Protein AF-A0A7S1FZN5-F1 (afdb_monomer_lite)

Radius of gyration: 20.86 Å; chains: 1; bounding box: 56×46×60 Å

Secondary structure (DSSP, 8-state):
-EEEEES-TTSSEEEEEEEETTTTEEEEEEEE-SSS-EEEEEEEEESSS-SEEEEEEE--SPP-TT--S--TT--EEEE-BSS-SSS-TT-B-SEEEEEE-----SS---PPP-TTSPPSSSS----SEEEEEEEPPSSTTPPPPEEEEEEEEE--S---SS------EEEEE-SBTTGGGS-PPPEEEEE-TT-SEEEEEEE-S-GGGGT-TT-EEEEEEEE-SS-B---EEE-S-SS--SSS-S-B-EEEEEEGGGTEEEEEEEEE--GGGHHHHHHHTTTGGG---SS---EEEEEESSS-PPP------

pLDDT: mean 74.11, std 20.67, range [30.05, 97.88]

Sequence (313 aa):
MFAVADLDPTDDTIDIIAAQFFGKKVTCHSLRRGPRPEVISRHVIDDDCGASYGILLVNLSEKDDKDKTHVPSAPLVVAPGTGGDILRPGDTFTHVLVTSHERTQVDAAVGPADSDTPRLGDHQPLLGGSLFAYAPPRAPGEAAWTRKTVATGFQVRSQLLINPGAPGFCYAFYPTVEGRKRWGRPHLAISGDCAERAYVLRPDDAPERRGMPHAYDLLCEIDCEATVGSLAIGYDDFCQTDVKPHRWAKIYVPAYERDKIFVFAMSGVDEDLEDEAKEQEVEREKDGAHGSYSVGKLWVNSGFHAENKDDGW

Organism: NCBI:txid216773

Foldseek 3Di:
DWFKKQQFPPAQWIKIWDQAQVQQFIKIWIWGDDPDIDTPDIDTLDNQQARWAAKFFAALDQDPPVCPPPLVRFMFGCGGTDAEPLHDGGDGGFKMKIKHWDDPPPPDDDDPDPPQADAPDPDDDQHAIFIKIWGCDSDPPDDGIDIDTAYTNQAQPDPPPDDRDILHYKHWAAQWPVSSVHSHGTWIWGHAFRHQKIWIWDFDPCCVVRVHSRYIDTLAIGGNVAHKHDKDKDQADPPPDPPDHRIGIWIWTDGPVVRATEIETEDEPPVVCVVVVVVVVVVVVPDDDDDDYQYFYRYPDDDDYTDDPPPDD

Structure (mmCIF, N/CA/C/O backbone):
data_AF-A0A7S1FZN5-F1
#
_entry.id   AF-A0A7S1FZN5-F1
#
loop_
_atom_site.group_PDB
_atom_site.id
_atom_site.type_symbol
_atom_site.label_atom_id
_atom_site.label_alt_id
_atom_site.label_comp_id
_atom_site.label_asym_id
_atom_site.label_entity_id
_atom_site.label_seq_id
_atom_site.pdbx_PDB_ins_code
_atom_site.Cartn_x
_atom_site.Cartn_y
_atom_site.Cartn_z
_atom_site.occupancy
_atom_site.B_iso_or_equiv
_atom_site.auth_seq_id
_atom_site.auth_comp_id
_atom_site.auth_asym_id
_atom_site.auth_atom_id
_atom_site.pdbx_PDB_model_num
ATOM 1 N N . MET A 1 1 ? -4.504 4.302 -9.623 1.00 89.62 1 MET A N 1
ATOM 2 C CA . MET A 1 1 ? -3.560 4.947 -8.675 1.00 89.62 1 MET A CA 1
ATOM 3 C C . MET A 1 1 ? -2.133 4.619 -9.083 1.00 89.62 1 MET A C 1
ATOM 5 O O . MET A 1 1 ? -1.962 3.682 -9.855 1.00 89.62 1 MET A O 1
ATOM 9 N N . PHE A 1 2 ? -1.122 5.353 -8.611 1.00 95.00 2 PHE A N 1
ATOM 10 C CA . PHE A 1 2 ? 0.277 5.022 -8.907 1.00 95.00 2 PHE A CA 1
ATOM 11 C C . PHE A 1 2 ? 1.219 5.307 -7.733 1.00 95.00 2 PHE A C 1
ATOM 13 O O . PHE A 1 2 ? 0.915 6.130 -6.871 1.00 95.00 2 PHE A O 1
ATOM 20 N N . ALA A 1 3 ? 2.358 4.624 -7.738 1.00 96.25 3 ALA A N 1
ATOM 21 C CA . ALA A 1 3 ? 3.535 4.918 -6.932 1.00 96.25 3 ALA A CA 1
ATOM 22 C C . ALA A 1 3 ? 4.723 5.181 -7.867 1.00 96.25 3 ALA A C 1
ATOM 24 O O . ALA A 1 3 ? 4.709 4.760 -9.028 1.00 96.25 3 ALA A O 1
ATOM 25 N N . VAL A 1 4 ? 5.737 5.888 -7.374 1.00 96.75 4 VAL A N 1
ATOM 26 C CA . VAL A 1 4 ? 6.957 6.178 -8.134 1.00 96.75 4 VAL A CA 1
ATOM 27 C C . VAL A 1 4 ? 8.150 5.615 -7.378 1.00 96.75 4 VAL A C 1
ATOM 29 O O . VAL A 1 4 ? 8.344 5.901 -6.194 1.00 96.75 4 VAL A O 1
ATOM 32 N N . ALA A 1 5 ? 8.951 4.826 -8.070 1.00 96.06 5 ALA A N 1
ATOM 33 C CA . ALA A 1 5 ? 10.161 4.212 -7.558 1.00 96.06 5 ALA A CA 1
ATOM 34 C C . ALA A 1 5 ? 11.336 4.524 -8.487 1.00 96.06 5 ALA A C 1
ATOM 36 O O . ALA A 1 5 ? 11.144 4.904 -9.635 1.00 96.06 5 ALA A O 1
ATOM 37 N N . ASP A 1 6 ? 12.548 4.367 -7.985 1.00 95.19 6 ASP A N 1
ATOM 38 C CA . ASP A 1 6 ? 13.760 4.241 -8.786 1.00 95.19 6 ASP A CA 1
ATOM 39 C C . ASP A 1 6 ? 14.185 2.771 -8.641 1.00 95.19 6 ASP A C 1
ATOM 41 O O . ASP A 1 6 ? 14.692 2.382 -7.585 1.00 95.19 6 ASP A O 1
ATOM 45 N N . LEU A 1 7 ? 13.807 1.915 -9.605 1.00 93.62 7 LEU A N 1
ATOM 46 C CA . LEU A 1 7 ? 14.074 0.470 -9.514 1.00 93.62 7 LEU A CA 1
ATOM 47 C C . LEU A 1 7 ? 15.543 0.137 -9.789 1.00 93.62 7 LEU A C 1
ATOM 49 O O . LEU A 1 7 ? 16.011 -0.901 -9.325 1.00 93.62 7 LEU A O 1
ATOM 53 N N . ASP A 1 8 ? 16.256 1.011 -10.502 1.00 92.62 8 ASP A N 1
ATOM 54 C CA . ASP A 1 8 ? 17.691 0.916 -10.750 1.00 92.62 8 ASP A CA 1
ATOM 55 C C . ASP A 1 8 ? 18.364 2.284 -10.534 1.00 92.62 8 ASP A C 1
ATOM 57 O O . ASP A 1 8 ? 18.568 3.045 -11.484 1.00 92.62 8 ASP A O 1
ATOM 61 N N . PRO A 1 9 ? 18.808 2.579 -9.295 1.00 91.62 9 PRO A N 1
ATOM 62 C CA . PRO A 1 9 ? 19.455 3.851 -8.970 1.00 91.62 9 PRO A CA 1
ATOM 63 C C . PRO A 1 9 ? 20.757 4.125 -9.736 1.00 91.62 9 PRO A C 1
ATOM 65 O O . PRO A 1 9 ? 21.356 5.191 -9.564 1.00 91.62 9 PRO A O 1
ATOM 68 N N . THR A 1 10 ? 21.248 3.158 -10.519 1.00 91.75 10 THR A N 1
ATOM 69 C CA . THR A 1 10 ? 22.463 3.287 -11.326 1.00 91.75 10 THR A CA 1
ATOM 70 C C . THR A 1 10 ? 22.208 3.861 -12.720 1.00 91.75 10 THR A C 1
ATOM 72 O O . THR A 1 10 ? 23.171 4.263 -13.382 1.00 91.75 10 THR A O 1
ATOM 75 N N . ASP A 1 11 ? 20.948 3.952 -13.156 1.00 92.69 11 ASP A N 1
ATOM 76 C CA . ASP A 1 11 ? 20.569 4.502 -14.456 1.00 92.69 11 ASP A CA 1
ATOM 77 C C . ASP A 1 11 ? 19.914 5.897 -14.361 1.00 92.69 11 ASP A C 1
ATOM 79 O O . ASP A 1 11 ? 19.901 6.554 -13.318 1.00 92.69 11 ASP A O 1
ATOM 83 N N . ASP A 1 12 ? 19.448 6.437 -15.489 1.00 95.44 12 ASP A N 1
ATOM 84 C CA . ASP A 1 12 ? 18.838 7.765 -15.562 1.00 95.44 12 ASP A CA 1
ATOM 85 C C . ASP A 1 12 ? 17.303 7.742 -15.522 1.00 95.44 12 ASP A C 1
ATOM 87 O O . ASP A 1 12 ? 16.669 8.744 -15.859 1.00 95.44 12 ASP A O 1
ATOM 91 N N . THR A 1 13 ? 16.684 6.657 -15.065 1.00 96.12 13 THR A N 1
ATOM 92 C CA . THR A 1 13 ? 15.235 6.450 -15.125 1.00 96.12 13 THR A CA 1
ATOM 93 C C . THR A 1 13 ? 14.559 6.523 -13.757 1.00 96.12 13 THR A C 1
ATOM 95 O O . THR A 1 13 ? 15.196 6.598 -12.711 1.00 96.12 13 THR A O 1
ATOM 98 N N . ILE A 1 14 ? 13.233 6.641 -13.785 1.00 96.94 14 ILE A N 1
ATOM 99 C CA . ILE A 1 14 ? 12.337 6.375 -12.659 1.00 96.94 14 ILE A CA 1
ATOM 100 C C . ILE A 1 14 ? 11.163 5.550 -13.170 1.00 96.94 14 ILE A C 1
ATOM 102 O O . ILE A 1 14 ? 10.741 5.690 -14.319 1.00 96.94 14 ILE A O 1
ATOM 106 N N . ASP A 1 15 ? 10.577 4.748 -12.301 1.00 96.69 15 ASP A N 1
ATOM 107 C CA . ASP A 1 15 ? 9.515 3.815 -12.625 1.00 96.69 15 ASP A CA 1
ATOM 108 C C . ASP A 1 15 ? 8.199 4.237 -11.989 1.00 96.69 15 ASP A C 1
ATOM 110 O O . ASP A 1 15 ? 8.085 4.447 -10.780 1.00 96.69 15 ASP A O 1
ATOM 114 N N . ILE A 1 16 ? 7.170 4.338 -12.823 1.00 97.56 16 ILE A N 1
ATOM 115 C CA . ILE A 1 16 ? 5.804 4.622 -12.400 1.00 97.56 16 ILE A CA 1
ATOM 116 C C . ILE A 1 16 ? 5.044 3.303 -12.391 1.00 97.56 16 ILE A C 1
ATOM 118 O O . ILE A 1 16 ? 4.740 2.746 -13.449 1.00 97.56 16 ILE A O 1
ATOM 122 N N . ILE A 1 17 ? 4.712 2.823 -11.199 1.00 97.44 17 ILE A N 1
ATOM 123 C CA . ILE A 1 17 ? 3.954 1.590 -11.000 1.00 97.44 17 ILE A CA 1
ATOM 124 C C . ILE A 1 17 ? 2.493 1.985 -10.818 1.00 97.44 17 ILE A C 1
ATOM 126 O O . ILE A 1 17 ? 2.175 2.780 -9.938 1.00 97.44 17 ILE A O 1
ATOM 130 N N . ALA A 1 18 ? 1.600 1.473 -11.658 1.00 96.38 18 ALA A N 1
ATOM 131 C CA . ALA A 1 18 ? 0.216 1.917 -11.734 1.00 96.38 18 ALA A CA 1
ATOM 132 C C . ALA A 1 18 ? -0.771 0.761 -11.552 1.00 96.38 18 ALA A C 1
ATOM 134 O O . ALA A 1 18 ? -0.754 -0.212 -12.305 1.00 96.38 18 ALA A O 1
ATOM 135 N N . ALA A 1 19 ? -1.683 0.924 -10.595 1.00 94.12 19 ALA A N 1
ATOM 136 C CA . ALA A 1 19 ? -2.891 0.121 -10.455 1.00 94.12 19 ALA A CA 1
ATOM 137 C C . ALA A 1 19 ? -3.984 0.690 -11.378 1.00 94.12 19 ALA A C 1
ATOM 139 O O . ALA A 1 19 ? -4.381 1.858 -11.243 1.00 94.12 19 ALA A O 1
ATOM 140 N N . GLN A 1 20 ? -4.433 -0.120 -12.338 1.00 92.81 20 GLN A N 1
ATOM 141 C CA . GLN A 1 20 ? -5.436 0.227 -13.336 1.00 92.81 20 GLN A CA 1
ATOM 142 C C . GLN A 1 20 ? -6.763 -0.480 -13.057 1.00 92.81 20 GLN A C 1
ATOM 144 O O . GLN A 1 20 ? -6.946 -1.646 -13.407 1.00 92.81 20 GLN A O 1
ATOM 149 N N . PHE A 1 21 ? -7.728 0.278 -12.543 1.00 88.69 21 PHE A N 1
ATOM 150 C CA . PHE A 1 21 ? -9.069 -0.219 -12.248 1.00 88.69 21 PHE A CA 1
ATOM 151 C C . PHE A 1 21 ? -9.774 -0.776 -13.492 1.00 88.69 21 PHE A C 1
ATOM 153 O O . PHE A 1 21 ? -10.046 -1.969 -13.584 1.00 88.69 21 PHE A O 1
ATOM 160 N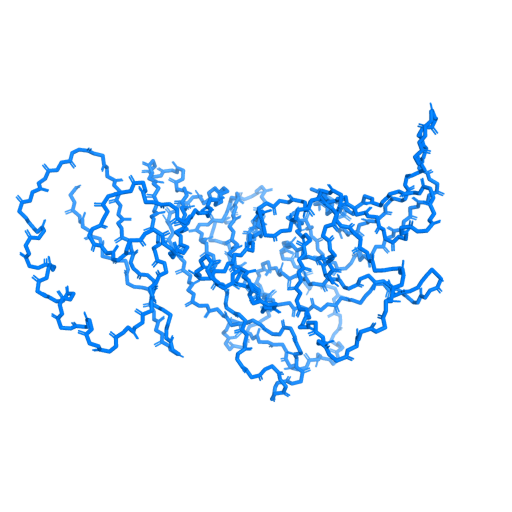 N . PHE A 1 22 ? -10.005 0.071 -14.502 1.00 87.44 22 PHE A N 1
ATOM 161 C CA . PHE A 1 22 ? -10.709 -0.334 -15.726 1.00 87.44 22 PHE A CA 1
ATOM 162 C C . PHE A 1 22 ? -9.881 -1.282 -16.595 1.00 87.44 22 PHE A C 1
ATOM 164 O O . PHE A 1 22 ? -10.431 -2.148 -17.267 1.00 87.44 22 PHE A O 1
ATOM 171 N N . GLY A 1 23 ? -8.555 -1.121 -16.566 1.00 90.50 23 GLY A N 1
ATOM 172 C CA . GLY A 1 23 ? -7.624 -1.994 -17.276 1.00 90.50 23 GLY A CA 1
ATOM 173 C C . GLY A 1 23 ? -7.433 -3.359 -16.614 1.00 90.50 23 GLY A C 1
ATOM 174 O O . GLY A 1 23 ? -6.819 -4.218 -17.236 1.00 90.50 23 GLY A O 1
ATOM 175 N N . LYS A 1 24 ? -7.932 -3.535 -15.380 1.00 92.19 24 LYS A N 1
ATOM 176 C CA . LYS A 1 24 ? -7.808 -4.740 -14.550 1.00 92.19 24 LYS A CA 1
ATOM 177 C C . LYS A 1 24 ? -6.386 -5.295 -14.474 1.00 92.19 24 LYS A C 1
ATOM 179 O O . LYS A 1 24 ? -6.167 -6.494 -14.604 1.00 92.19 24 LYS A O 1
ATOM 184 N N . LYS A 1 25 ? -5.413 -4.397 -14.323 1.00 94.38 25 LYS A N 1
ATOM 185 C CA . LYS A 1 25 ? -3.994 -4.751 -14.370 1.00 94.38 25 LYS A CA 1
ATOM 186 C C . LYS A 1 25 ? -3.131 -3.850 -13.508 1.00 94.38 25 LYS A C 1
ATOM 188 O O . LYS A 1 25 ? -3.521 -2.734 -13.165 1.00 94.38 25 LYS A O 1
ATOM 193 N N . VAL A 1 26 ? -1.931 -4.317 -13.219 1.00 96.44 26 VAL A N 1
ATOM 194 C CA . VAL A 1 26 ? -0.827 -3.541 -12.666 1.00 96.44 26 VAL A CA 1
ATOM 195 C C . VAL A 1 26 ? 0.215 -3.372 -13.764 1.00 96.44 26 VAL A C 1
ATOM 197 O O . VAL A 1 26 ? 0.593 -4.336 -14.430 1.00 96.44 26 VAL A O 1
ATOM 200 N N . THR A 1 27 ? 0.675 -2.147 -13.991 1.00 97.12 27 THR A N 1
ATOM 201 C CA . THR A 1 27 ? 1.695 -1.844 -15.005 1.00 97.12 27 THR A CA 1
ATOM 202 C C . THR A 1 27 ? 2.852 -1.070 -14.413 1.00 97.12 27 THR A C 1
ATOM 204 O O . THR A 1 27 ? 2.709 -0.413 -13.389 1.00 97.12 27 THR A O 1
ATOM 207 N N . CYS A 1 28 ? 3.988 -1.113 -15.093 1.00 97.00 28 CYS A N 1
ATOM 208 C CA . CYS A 1 28 ? 5.147 -0.291 -14.794 1.00 97.00 28 CYS A CA 1
ATOM 209 C C . CYS A 1 28 ? 5.564 0.468 -16.053 1.00 97.00 28 CYS A C 1
ATOM 211 O O . CYS A 1 28 ? 5.511 -0.067 -17.166 1.00 97.00 28 CYS A O 1
ATOM 213 N N . HIS A 1 29 ? 5.945 1.726 -15.876 1.00 96.94 29 HIS A N 1
ATOM 214 C CA . HIS A 1 29 ? 6.388 2.609 -16.944 1.00 96.94 29 HIS A CA 1
ATOM 215 C C . HIS A 1 29 ? 7.714 3.240 -16.537 1.00 96.94 29 HIS A C 1
ATOM 217 O O . HIS A 1 29 ? 7.720 4.063 -15.622 1.00 96.94 29 HIS A O 1
ATOM 223 N N . SER A 1 30 ? 8.806 2.901 -17.221 1.00 96.69 30 SER A N 1
ATOM 224 C CA . SER A 1 30 ? 10.095 3.548 -16.971 1.00 96.69 30 SER A CA 1
ATOM 225 C C . SER A 1 30 ? 10.172 4.846 -17.772 1.00 96.69 30 SER A C 1
ATOM 227 O O . SER A 1 30 ? 9.986 4.874 -18.997 1.00 96.69 30 SER A O 1
ATOM 229 N N . LEU A 1 31 ? 10.408 5.943 -17.065 1.00 97.50 31 LEU A N 1
ATOM 230 C CA . LEU A 1 31 ? 10.522 7.296 -17.582 1.00 97.50 31 LEU A CA 1
ATOM 231 C C . LEU A 1 31 ? 11.980 7.739 -17.469 1.00 97.50 31 LEU A C 1
ATOM 233 O O . LEU A 1 31 ? 12.525 7.796 -16.369 1.00 97.50 31 LEU A O 1
ATOM 237 N N . ARG A 1 32 ? 12.598 8.116 -18.589 1.00 97.88 32 ARG A N 1
ATOM 238 C CA . ARG A 1 32 ? 13.929 8.728 -18.567 1.00 97.88 32 ARG A CA 1
ATOM 239 C C . ARG A 1 32 ? 13.849 10.131 -17.963 1.00 97.88 32 ARG A C 1
ATOM 241 O O . ARG A 1 32 ? 13.019 10.943 -18.381 1.00 97.88 32 ARG A O 1
ATOM 248 N N . ARG A 1 33 ? 14.728 10.428 -17.005 1.00 95.44 33 ARG A N 1
ATOM 249 C CA . ARG A 1 33 ? 14.879 11.749 -16.382 1.00 95.44 33 ARG A CA 1
ATOM 250 C C . ARG A 1 33 ? 15.667 12.697 -17.291 1.00 95.44 33 ARG A C 1
ATOM 252 O O . ARG A 1 33 ? 16.428 12.283 -18.157 1.00 95.44 33 ARG A O 1
ATOM 259 N N . GLY A 1 34 ? 15.524 14.000 -17.060 1.00 94.62 34 GLY A N 1
ATOM 260 C CA . GLY A 1 34 ? 16.326 15.029 -17.728 1.00 94.62 34 GLY A CA 1
ATOM 261 C C . GLY A 1 34 ? 15.489 16.064 -18.485 1.00 94.62 34 GLY A C 1
ATOM 262 O O . GLY A 1 34 ? 14.281 16.162 -18.274 1.00 94.62 34 GLY A O 1
ATOM 263 N N . PRO A 1 35 ? 16.112 16.872 -19.364 1.00 96.19 35 PRO A N 1
ATOM 264 C CA . PRO A 1 35 ? 15.455 18.013 -20.009 1.00 96.19 35 PRO A CA 1
ATOM 265 C C . PRO A 1 35 ? 14.376 17.616 -21.028 1.00 96.19 35 PRO A C 1
ATOM 267 O O . PRO A 1 35 ? 13.616 18.469 -21.482 1.00 96.19 35 PRO A O 1
ATOM 270 N N . ARG A 1 36 ? 14.326 16.339 -21.423 1.00 96.31 36 ARG A N 1
ATOM 271 C CA . ARG A 1 36 ? 13.333 15.774 -22.342 1.00 96.31 36 ARG A CA 1
ATOM 272 C C . ARG A 1 36 ? 12.795 14.469 -21.751 1.00 96.31 36 ARG A C 1
ATOM 274 O O . ARG A 1 36 ? 13.258 13.406 -22.156 1.00 96.31 36 ARG A O 1
ATOM 281 N N . PRO A 1 37 ? 11.890 14.544 -20.762 1.00 95.81 37 PRO A N 1
ATOM 282 C CA . PRO A 1 37 ? 11.346 13.348 -20.141 1.00 95.81 37 PRO A CA 1
ATOM 283 C C . PRO A 1 37 ? 10.550 12.540 -21.169 1.00 95.81 37 PRO A C 1
ATOM 285 O O . PRO A 1 37 ? 9.697 13.085 -21.872 1.00 95.81 37 PRO A O 1
ATOM 288 N N . GLU A 1 38 ? 10.824 11.241 -21.253 1.00 97.38 38 GLU A N 1
ATOM 289 C CA . GLU A 1 38 ? 10.140 10.332 -22.173 1.00 97.38 38 GLU A CA 1
ATOM 290 C C . GLU A 1 38 ? 9.948 8.951 -21.552 1.00 97.38 38 GLU A C 1
ATOM 292 O O . GLU A 1 38 ? 10.770 8.481 -20.766 1.00 97.38 38 GLU A O 1
ATOM 297 N N . VAL A 1 39 ? 8.843 8.292 -21.904 1.00 97.62 39 VAL A N 1
ATOM 298 C CA . VAL A 1 39 ? 8.585 6.914 -21.474 1.00 97.62 39 VAL A CA 1
ATOM 299 C C . VAL A 1 39 ? 9.354 5.979 -22.396 1.00 97.62 39 VAL A C 1
ATOM 301 O O . VAL A 1 39 ? 8.998 5.855 -23.569 1.00 97.62 39 VAL A O 1
ATOM 304 N N . ILE A 1 40 ? 10.380 5.322 -21.861 1.00 97.12 40 ILE A N 1
ATOM 305 C CA . ILE A 1 40 ? 11.282 4.458 -22.633 1.00 97.12 40 ILE A CA 1
ATOM 306 C C . ILE A 1 40 ? 10.817 3.002 -22.667 1.00 97.12 40 ILE A C 1
ATOM 308 O O . ILE A 1 40 ? 11.120 2.280 -23.614 1.00 97.12 40 ILE A O 1
ATOM 312 N N . SER A 1 41 ? 10.050 2.571 -21.665 1.00 95.44 41 SER A N 1
ATOM 313 C CA . SER A 1 41 ? 9.530 1.210 -21.570 1.00 95.44 41 SER A CA 1
ATOM 314 C C . SER A 1 41 ? 8.147 1.201 -20.914 1.00 95.44 41 SER A C 1
ATOM 316 O O . SER A 1 41 ? 7.751 2.123 -20.193 1.00 95.44 41 SER A O 1
ATOM 318 N N . ARG A 1 42 ? 7.372 0.156 -21.209 1.00 95.94 42 ARG A N 1
ATOM 319 C CA . ARG A 1 42 ? 6.102 -0.145 -20.546 1.00 95.94 42 ARG A CA 1
ATOM 320 C C . ARG A 1 42 ? 5.968 -1.655 -20.450 1.00 95.94 42 ARG A C 1
ATOM 322 O O . ARG A 1 42 ? 6.083 -2.324 -21.475 1.00 95.94 42 ARG A O 1
ATOM 329 N N . HIS A 1 43 ? 5.646 -2.176 -19.276 1.00 94.00 43 HIS A N 1
ATOM 330 C CA . HIS A 1 43 ? 5.328 -3.593 -19.114 1.00 94.00 43 HIS A CA 1
ATOM 331 C C . HIS A 1 43 ? 4.157 -3.808 -18.165 1.00 94.00 43 HIS A C 1
ATOM 333 O O . HIS A 1 43 ? 3.832 -2.974 -17.317 1.00 94.00 43 HIS A O 1
ATOM 339 N N . VAL A 1 44 ? 3.491 -4.940 -18.356 1.00 95.94 44 VAL A N 1
ATOM 340 C CA . VAL A 1 44 ? 2.435 -5.422 -17.470 1.00 95.94 44 VAL A CA 1
ATOM 341 C C . VAL A 1 44 ? 3.105 -6.232 -16.365 1.00 95.94 44 VAL A C 1
ATOM 343 O O . VAL A 1 44 ? 3.870 -7.146 -16.655 1.00 95.94 44 VAL A O 1
ATOM 346 N N . ILE A 1 45 ? 2.861 -5.849 -15.113 1.00 95.88 45 ILE A N 1
ATOM 347 C CA . ILE A 1 45 ? 3.289 -6.600 -13.926 1.00 95.88 45 ILE A CA 1
ATOM 348 C C . ILE A 1 45 ? 2.333 -7.772 -13.704 1.00 95.88 45 ILE A C 1
ATOM 350 O O . ILE A 1 45 ? 2.776 -8.883 -13.436 1.00 95.88 45 ILE A O 1
ATOM 354 N N . ASP A 1 46 ? 1.031 -7.509 -13.816 1.00 94.81 46 ASP A N 1
ATOM 355 C CA . ASP A 1 46 ? -0.029 -8.490 -13.600 1.00 94.81 46 ASP A CA 1
ATOM 356 C C . ASP A 1 46 ? -1.301 -8.040 -14.326 1.00 94.81 46 ASP A C 1
ATOM 358 O O . ASP A 1 46 ? -1.754 -6.919 -14.113 1.00 94.81 46 ASP A O 1
ATOM 362 N N . ASP A 1 47 ? -1.867 -8.873 -15.192 1.00 94.25 47 ASP A N 1
ATOM 363 C CA . ASP A 1 47 ? -3.170 -8.683 -15.851 1.00 94.25 47 ASP A CA 1
ATOM 364 C C . ASP A 1 47 ? -4.247 -9.652 -15.341 1.00 94.25 47 ASP A C 1
ATOM 366 O O . ASP A 1 47 ? -5.361 -9.692 -15.862 1.00 94.25 47 ASP A O 1
ATOM 370 N N . ASP A 1 48 ? -3.934 -10.386 -14.275 1.00 90.94 48 ASP A N 1
ATOM 371 C CA . ASP A 1 48 ? -4.798 -11.354 -13.613 1.00 90.94 48 ASP A CA 1
ATOM 372 C C . ASP A 1 48 ? -5.063 -10.970 -12.142 1.00 90.94 48 ASP A C 1
ATOM 374 O O . ASP A 1 48 ? -5.344 -11.818 -11.291 1.00 90.94 48 ASP A O 1
ATOM 378 N N . CYS A 1 49 ? -4.963 -9.675 -11.822 1.00 88.94 49 CYS A N 1
ATOM 379 C CA . CYS A 1 49 ? -5.215 -9.129 -10.485 1.00 88.94 49 CYS A CA 1
ATOM 380 C C . CYS A 1 49 ? -6.652 -8.633 -10.277 1.00 88.94 49 CYS A C 1
ATOM 382 O O . CYS A 1 49 ? -6.965 -8.137 -9.202 1.00 88.94 49 CYS A O 1
ATOM 384 N N . GLY A 1 50 ? -7.518 -8.683 -11.294 1.00 88.31 50 GLY A N 1
ATOM 385 C CA . GLY A 1 50 ? -8.826 -8.020 -11.244 1.00 88.31 50 GLY A CA 1
ATOM 386 C C . GLY A 1 50 ? -8.714 -6.491 -11.312 1.00 88.31 50 GLY A C 1
ATOM 387 O O . GLY A 1 50 ? -7.669 -5.945 -11.668 1.00 88.31 50 GLY A O 1
ATOM 388 N N . ALA A 1 51 ? -9.803 -5.772 -11.012 1.00 88.75 51 ALA A N 1
ATOM 389 C CA . ALA A 1 51 ? -9.780 -4.306 -11.030 1.00 88.75 51 ALA A CA 1
ATOM 390 C C . ALA A 1 51 ? -8.934 -3.791 -9.860 1.00 88.75 51 ALA A C 1
ATOM 392 O O . ALA A 1 51 ? -9.357 -3.868 -8.711 1.00 88.75 51 ALA A O 1
ATOM 393 N N . SER A 1 52 ? -7.727 -3.304 -10.140 1.00 90.38 52 SER A N 1
ATOM 394 C CA . SER A 1 52 ? -6.797 -2.827 -9.116 1.00 90.38 52 SER A CA 1
ATOM 395 C C . SER A 1 52 ? -7.058 -1.360 -8.768 1.00 90.38 52 SER A C 1
ATOM 397 O O . SER A 1 52 ? -7.345 -0.540 -9.643 1.00 90.38 52 SER A O 1
ATOM 399 N N . TYR A 1 53 ? -6.975 -1.020 -7.482 1.00 88.06 53 TYR A N 1
ATOM 400 C CA . TYR A 1 53 ? -7.371 0.292 -6.972 1.00 88.06 53 TYR A CA 1
ATOM 401 C C . TYR A 1 53 ? -6.224 1.003 -6.252 1.00 88.06 53 TYR A C 1
ATOM 403 O O . TYR A 1 53 ? -5.602 1.893 -6.834 1.00 88.06 53 TYR A O 1
ATOM 411 N N . GLY A 1 54 ? -5.925 0.617 -5.012 1.00 90.19 54 GLY A N 1
ATOM 412 C CA . GLY A 1 54 ? -4.884 1.209 -4.176 1.00 90.19 54 GLY A CA 1
ATOM 413 C C . GLY A 1 54 ? -3.496 0.661 -4.495 1.00 90.19 54 GLY A C 1
ATOM 414 O O . GLY A 1 54 ? -3.360 -0.468 -4.964 1.00 90.19 54 GLY A O 1
ATOM 415 N N . ILE A 1 55 ? -2.465 1.467 -4.233 1.00 93.81 55 ILE A N 1
ATOM 416 C CA . ILE A 1 55 ? -1.066 1.063 -4.399 1.00 93.81 55 ILE A CA 1
ATOM 417 C C . ILE A 1 55 ? -0.178 1.701 -3.331 1.00 93.81 55 ILE A C 1
ATOM 419 O O . ILE A 1 55 ? -0.284 2.901 -3.081 1.00 93.81 55 ILE A O 1
ATOM 423 N N . LEU A 1 56 ? 0.701 0.910 -2.720 1.00 95.31 56 LEU A N 1
ATOM 424 C CA . LEU A 1 56 ? 1.592 1.360 -1.651 1.00 95.31 56 LEU A CA 1
ATOM 425 C C . LEU A 1 56 ? 2.945 0.642 -1.724 1.00 95.31 56 LEU A C 1
ATOM 427 O O . LEU A 1 56 ? 2.997 -0.584 -1.785 1.00 95.31 56 LEU A O 1
ATOM 431 N N . LEU A 1 57 ? 4.045 1.393 -1.689 1.00 95.06 57 LEU A N 1
ATOM 432 C CA . LEU A 1 57 ? 5.391 0.845 -1.508 1.00 95.06 57 LEU A CA 1
ATOM 433 C C . LEU A 1 57 ? 5.628 0.539 -0.028 1.00 95.06 57 LEU A C 1
ATOM 435 O O . LEU A 1 57 ? 5.315 1.355 0.840 1.00 95.06 57 LEU A O 1
ATOM 439 N N . VAL A 1 58 ? 6.194 -0.629 0.271 1.00 93.25 58 VAL A N 1
ATOM 440 C CA . VAL A 1 58 ? 6.363 -1.094 1.652 1.00 93.25 58 VAL A CA 1
ATOM 441 C C . VAL A 1 58 ? 7.564 -2.033 1.807 1.00 93.25 58 VAL A C 1
ATOM 443 O O . VAL A 1 58 ? 8.053 -2.639 0.847 1.00 93.25 58 VAL A O 1
ATOM 446 N N . ASN A 1 59 ? 8.026 -2.184 3.049 1.00 90.88 59 ASN A N 1
ATOM 447 C CA . ASN A 1 59 ? 8.948 -3.241 3.441 1.00 90.88 59 ASN A CA 1
ATOM 448 C C . ASN A 1 59 ? 8.202 -4.407 4.101 1.00 90.88 59 ASN A C 1
ATOM 450 O O . ASN A 1 59 ? 7.689 -4.258 5.205 1.00 90.88 59 ASN A O 1
ATOM 454 N N . LEU A 1 60 ? 8.142 -5.559 3.419 1.00 88.81 60 LEU A N 1
ATOM 455 C CA . LEU A 1 60 ? 7.569 -6.807 3.957 1.00 88.81 60 LEU A CA 1
ATOM 456 C C . LEU A 1 60 ? 8.614 -7.893 4.224 1.00 88.81 60 LEU A C 1
ATOM 458 O O . LEU A 1 60 ? 8.257 -8.962 4.715 1.00 88.81 60 LEU A O 1
ATOM 462 N N . SER A 1 61 ? 9.873 -7.657 3.867 1.00 83.31 61 SER A N 1
ATOM 463 C CA . SER A 1 61 ? 10.982 -8.537 4.228 1.00 83.31 61 SER A CA 1
ATOM 464 C C . SER A 1 61 ? 11.766 -7.900 5.361 1.00 83.31 61 SER A C 1
ATOM 466 O O . SER A 1 61 ? 12.080 -6.709 5.296 1.00 83.31 61 SER A O 1
ATOM 468 N N . GLU A 1 62 ? 12.103 -8.693 6.371 1.00 70.69 62 GLU A N 1
ATOM 469 C CA . GLU A 1 62 ? 13.081 -8.276 7.368 1.00 70.69 62 GLU A CA 1
ATOM 470 C C . GLU A 1 62 ? 14.428 -8.085 6.672 1.00 70.69 62 GLU A C 1
ATOM 472 O O . GLU A 1 62 ? 14.831 -8.881 5.816 1.00 70.69 62 GLU A O 1
ATOM 477 N N . LYS A 1 63 ? 15.107 -6.984 6.990 1.00 62.16 63 LYS A N 1
ATOM 478 C CA . LYS A 1 63 ? 16.462 -6.767 6.503 1.00 62.16 63 LYS A CA 1
ATOM 479 C C . LYS A 1 63 ? 17.356 -7.708 7.294 1.00 62.16 63 LYS A C 1
ATOM 481 O O . LYS A 1 63 ? 17.431 -7.594 8.516 1.00 62.16 63 LYS A O 1
ATOM 486 N N . ASP A 1 64 ? 18.010 -8.638 6.612 1.00 53.69 64 ASP A N 1
ATOM 487 C CA . ASP A 1 64 ? 19.023 -9.464 7.251 1.00 53.69 64 ASP A CA 1
ATOM 488 C C . ASP A 1 64 ? 20.185 -8.524 7.617 1.00 53.69 64 ASP A C 1
ATOM 490 O O . ASP A 1 64 ? 21.013 -8.182 6.776 1.00 53.69 64 ASP A O 1
ATOM 494 N N . ASP A 1 65 ? 20.234 -8.035 8.862 1.00 50.53 65 ASP A N 1
ATOM 495 C CA . ASP A 1 65 ? 21.272 -7.105 9.359 1.00 50.53 65 ASP A CA 1
ATOM 496 C C . ASP A 1 65 ? 22.702 -7.669 9.191 1.00 50.53 65 ASP A C 1
ATOM 498 O O . ASP A 1 65 ? 23.709 -6.965 9.339 1.00 50.53 65 ASP A O 1
ATOM 502 N N . LYS A 1 66 ? 22.801 -8.968 8.886 1.00 47.59 66 LYS A N 1
ATOM 503 C CA . LYS A 1 66 ? 24.040 -9.683 8.586 1.00 47.59 66 LYS A CA 1
ATOM 504 C C . LYS A 1 66 ? 24.535 -9.464 7.162 1.00 47.59 66 LYS A C 1
ATOM 506 O O . LYS A 1 66 ? 25.741 -9.578 6.946 1.00 47.59 66 LYS A O 1
ATOM 511 N N . ASP A 1 67 ? 23.666 -9.101 6.222 1.00 49.28 67 ASP A N 1
ATOM 512 C CA . ASP A 1 67 ? 24.061 -8.817 4.849 1.00 49.28 67 ASP A CA 1
ATOM 513 C C . ASP A 1 67 ? 24.443 -7.337 4.708 1.00 49.28 67 ASP A C 1
ATOM 515 O O . ASP A 1 67 ? 23.752 -6.503 4.130 1.00 49.28 67 ASP A O 1
ATOM 519 N N . LYS A 1 68 ? 25.588 -6.990 5.309 1.00 46.91 68 LYS A N 1
ATOM 520 C CA . LYS A 1 68 ? 26.234 -5.674 5.153 1.00 46.91 68 LYS A CA 1
ATOM 521 C C . LYS A 1 68 ? 26.859 -5.490 3.771 1.00 46.91 68 LYS A C 1
ATOM 523 O O . LYS A 1 68 ? 27.576 -4.509 3.556 1.00 46.91 68 LYS A O 1
ATOM 528 N N . THR A 1 69 ? 26.651 -6.428 2.848 1.00 49.22 69 THR A N 1
ATOM 529 C CA . THR A 1 69 ? 27.023 -6.188 1.466 1.00 49.22 69 THR A CA 1
ATOM 530 C C . THR A 1 69 ? 26.078 -5.113 0.944 1.00 49.22 69 THR A C 1
ATOM 532 O O . THR A 1 69 ? 24.861 -5.267 0.901 1.00 49.22 69 THR A O 1
ATOM 535 N N . HIS A 1 70 ? 26.638 -3.938 0.662 1.00 49.78 70 HIS A N 1
ATOM 536 C CA . HIS A 1 70 ? 25.937 -2.886 -0.054 1.00 49.78 70 HIS A CA 1
ATOM 537 C C . HIS A 1 70 ? 25.438 -3.515 -1.355 1.00 49.78 70 HIS A C 1
ATOM 539 O O . HIS A 1 70 ? 26.241 -3.705 -2.262 1.00 49.78 70 HIS A O 1
ATOM 545 N N . VAL A 1 71 ? 24.156 -3.879 -1.437 1.00 55.94 71 VAL A N 1
ATOM 546 C CA . VAL A 1 71 ? 23.512 -4.169 -2.718 1.00 55.94 71 VAL A CA 1
ATOM 547 C C . VAL A 1 71 ? 23.359 -2.800 -3.378 1.00 55.94 71 VAL A C 1
ATOM 549 O O . VAL A 1 71 ? 22.521 -2.015 -2.928 1.00 55.94 71 VAL A O 1
ATOM 552 N N . PRO A 1 72 ? 24.197 -2.432 -4.364 1.00 58.34 72 PRO A N 1
ATOM 553 C CA . PRO A 1 72 ? 24.240 -1.065 -4.883 1.00 58.34 72 PRO A CA 1
ATOM 554 C C . PRO A 1 72 ? 22.991 -0.698 -5.701 1.00 58.34 72 PRO A C 1
ATOM 556 O O . PRO A 1 72 ? 22.881 0.433 -6.154 1.00 58.34 72 PRO A O 1
ATOM 559 N N . SER A 1 73 ? 22.063 -1.644 -5.882 1.00 74.50 73 SER A N 1
ATOM 560 C CA . SER A 1 73 ? 20.906 -1.572 -6.775 1.00 74.50 73 SER A CA 1
ATOM 561 C C . SER A 1 73 ? 19.565 -1.803 -6.063 1.00 74.50 73 SER A C 1
ATOM 563 O O . SER A 1 73 ? 18.613 -2.271 -6.679 1.00 74.50 73 SER A O 1
ATOM 565 N N . ALA A 1 74 ? 19.473 -1.558 -4.751 1.00 87.06 74 ALA A N 1
ATOM 566 C CA . ALA A 1 74 ? 18.192 -1.700 -4.057 1.00 87.06 74 ALA A CA 1
ATOM 567 C C . ALA A 1 74 ? 17.186 -0.640 -4.557 1.00 87.06 74 ALA A C 1
ATOM 569 O O . ALA A 1 74 ? 17.547 0.540 -4.584 1.00 87.06 74 ALA A O 1
ATOM 570 N N . PRO A 1 75 ? 15.934 -1.020 -4.883 1.00 91.94 75 PRO A N 1
ATOM 571 C CA . PRO A 1 75 ? 14.916 -0.073 -5.316 1.00 91.94 75 PRO A CA 1
ATOM 572 C C . PRO A 1 75 ? 14.663 1.020 -4.279 1.00 91.94 75 PRO A C 1
ATOM 574 O O . PRO A 1 75 ? 14.497 0.729 -3.089 1.00 91.94 75 PRO A O 1
ATOM 577 N N . LEU A 1 76 ? 14.588 2.268 -4.736 1.00 93.88 76 LEU A N 1
ATOM 578 C CA . LEU A 1 76 ? 14.364 3.435 -3.890 1.00 93.88 76 LEU A CA 1
ATOM 579 C C . LEU A 1 76 ? 12.964 4.001 -4.092 1.00 93.88 76 LEU A C 1
ATOM 581 O O . LEU A 1 76 ? 12.409 4.020 -5.189 1.00 93.88 76 LEU A O 1
ATOM 585 N N . VAL A 1 77 ? 12.388 4.507 -3.013 1.00 94.25 77 VAL A N 1
ATOM 586 C CA . VAL A 1 77 ? 11.130 5.239 -3.038 1.00 94.25 77 VAL A CA 1
ATOM 587 C C . VAL A 1 77 ? 11.383 6.631 -3.604 1.00 94.25 77 VAL A C 1
ATOM 589 O O . VAL A 1 77 ? 12.226 7.371 -3.102 1.00 94.25 77 VAL A O 1
ATOM 592 N N . VAL A 1 78 ? 10.604 7.020 -4.612 1.00 94.31 78 VAL A N 1
ATOM 593 C CA . VAL A 1 78 ? 10.506 8.416 -5.070 1.00 94.31 78 VAL A CA 1
ATOM 594 C C . VAL A 1 78 ? 9.203 9.025 -4.551 1.00 94.31 78 VAL A C 1
ATOM 596 O O . VAL A 1 78 ? 9.208 10.116 -3.988 1.00 94.31 78 VAL A O 1
ATOM 599 N N . ALA A 1 79 ? 8.096 8.288 -4.677 1.00 92.44 79 ALA A N 1
ATOM 600 C CA . ALA A 1 79 ? 6.803 8.595 -4.080 1.00 92.44 79 ALA A CA 1
ATOM 601 C C . ALA A 1 79 ? 6.091 7.285 -3.676 1.00 92.44 79 ALA A C 1
ATOM 603 O O . ALA A 1 79 ? 5.814 6.457 -4.548 1.00 92.44 79 ALA A O 1
ATOM 604 N N . PRO A 1 80 ? 5.758 7.081 -2.387 1.00 82.12 80 PRO A N 1
ATOM 605 C CA . PRO A 1 80 ? 5.334 5.779 -1.858 1.00 82.12 80 PRO A CA 1
ATOM 606 C C . PRO A 1 80 ? 3.945 5.309 -2.324 1.00 82.12 80 PRO A C 1
ATOM 608 O O . PRO A 1 80 ? 3.587 4.160 -2.085 1.00 82.12 80 PRO A O 1
ATOM 611 N N . GLY A 1 81 ? 3.166 6.156 -3.002 1.00 82.88 81 GLY A N 1
ATOM 612 C CA . GLY A 1 81 ? 1.778 5.867 -3.368 1.00 82.88 81 GLY A CA 1
ATOM 613 C C . GLY A 1 81 ? 0.796 6.338 -2.295 1.00 82.88 81 GLY A C 1
ATOM 614 O O . GLY A 1 81 ? 1.028 7.351 -1.635 1.00 82.88 81 GLY A O 1
ATOM 615 N N . THR A 1 82 ? -0.330 5.642 -2.145 1.00 71.12 82 THR A N 1
ATOM 616 C CA . THR A 1 82 ? -1.369 6.012 -1.175 1.00 71.12 82 THR A CA 1
ATOM 617 C C . THR A 1 82 ? -1.048 5.569 0.238 1.00 71.12 82 THR A C 1
ATOM 619 O O . THR A 1 82 ? -0.679 4.422 0.440 1.00 71.12 82 THR A O 1
ATOM 622 N N . GLY A 1 83 ? -1.335 6.432 1.216 1.00 62.75 83 GLY A N 1
ATOM 623 C CA . GLY A 1 83 ? -1.671 5.970 2.562 1.00 62.75 83 GLY A CA 1
ATOM 624 C C . GLY A 1 83 ? -0.515 5.637 3.508 1.00 62.75 83 GLY A C 1
ATOM 625 O O . GLY A 1 83 ? -0.713 4.834 4.417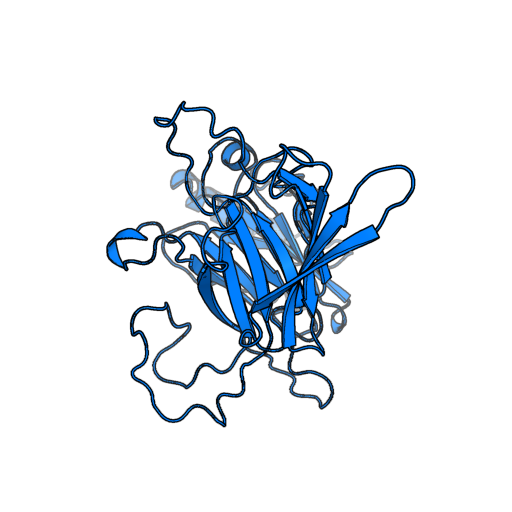 1.00 62.75 83 GLY A O 1
ATOM 626 N N . GLY A 1 84 ? 0.671 6.241 3.384 1.00 60.78 84 GLY A N 1
ATOM 627 C CA . GLY A 1 84 ? 1.687 6.031 4.421 1.00 60.78 84 GLY A CA 1
ATOM 628 C C . GLY A 1 84 ? 2.866 6.997 4.435 1.00 60.78 84 GLY A C 1
ATOM 629 O O . GLY A 1 84 ? 3.541 7.176 3.430 1.00 60.78 84 GLY A O 1
ATOM 630 N N . ASP A 1 85 ? 3.169 7.501 5.635 1.00 69.50 85 ASP A N 1
ATOM 631 C CA . ASP A 1 85 ? 4.425 8.179 6.004 1.00 69.50 85 ASP A CA 1
ATOM 632 C C . ASP A 1 85 ? 5.530 7.187 6.428 1.00 69.50 85 ASP A C 1
ATOM 634 O O . ASP A 1 85 ? 6.544 7.581 7.014 1.00 69.50 85 ASP A O 1
ATOM 638 N N . ILE A 1 86 ? 5.319 5.878 6.221 1.00 84.81 86 ILE A N 1
ATOM 639 C CA . ILE A 1 86 ? 6.259 4.851 6.693 1.00 84.81 86 ILE A CA 1
ATOM 640 C C . ILE A 1 86 ? 7.544 4.796 5.869 1.00 84.81 86 ILE A C 1
ATOM 642 O O . ILE A 1 86 ? 8.586 4.483 6.435 1.00 84.81 86 ILE A O 1
ATOM 646 N N . LEU A 1 87 ? 7.469 5.103 4.570 1.00 88.19 87 LEU A N 1
ATOM 647 C CA . LEU A 1 87 ? 8.618 5.213 3.679 1.00 88.19 87 LEU A CA 1
ATOM 648 C C . LEU A 1 87 ? 8.669 6.624 3.103 1.00 88.19 87 LEU A C 1
ATOM 650 O O . LEU A 1 87 ? 7.661 7.170 2.653 1.00 88.19 87 LEU A O 1
ATOM 654 N N . ARG A 1 88 ? 9.861 7.204 3.110 1.00 90.69 88 ARG A N 1
ATOM 655 C CA . ARG A 1 88 ? 10.162 8.540 2.605 1.00 90.69 88 ARG A CA 1
ATOM 656 C C . ARG A 1 88 ? 10.909 8.448 1.278 1.00 90.69 88 ARG A C 1
ATOM 658 O O . ARG A 1 88 ? 11.523 7.421 0.993 1.00 90.69 88 ARG A O 1
ATOM 665 N N . PRO A 1 89 ? 10.914 9.522 0.470 1.00 93.12 89 PRO A N 1
ATOM 666 C CA . PRO A 1 89 ? 11.786 9.590 -0.694 1.00 93.12 89 PRO A CA 1
ATOM 667 C C . PRO A 1 89 ? 13.246 9.287 -0.319 1.00 93.12 89 PRO A C 1
ATOM 669 O O . PRO A 1 89 ? 13.787 9.901 0.600 1.00 93.12 89 PRO A O 1
ATOM 672 N N . GLY A 1 90 ? 13.863 8.341 -1.026 1.00 91.19 90 GLY A N 1
ATOM 673 C CA . GLY A 1 90 ? 15.210 7.828 -0.764 1.00 91.19 90 GLY A CA 1
ATOM 674 C C . GLY A 1 90 ? 15.276 6.576 0.118 1.00 91.19 90 GLY A C 1
ATOM 675 O O . GLY A 1 90 ? 16.332 5.948 0.168 1.00 91.19 90 GLY A O 1
ATOM 676 N N . ASP A 1 91 ? 14.184 6.175 0.776 1.00 91.06 91 ASP A N 1
ATOM 677 C CA . ASP A 1 91 ? 14.139 4.898 1.493 1.00 91.06 91 ASP A CA 1
ATOM 678 C C . ASP A 1 91 ? 14.093 3.724 0.508 1.00 91.06 91 ASP A C 1
ATOM 680 O O . ASP A 1 91 ? 13.562 3.837 -0.595 1.00 91.06 91 ASP A O 1
ATOM 684 N N . THR A 1 92 ? 14.602 2.562 0.917 1.00 91.62 92 THR A N 1
ATOM 685 C CA . THR A 1 92 ? 14.443 1.319 0.150 1.00 91.62 92 THR A CA 1
ATOM 686 C C . THR A 1 92 ? 13.080 0.686 0.408 1.00 91.62 92 THR A C 1
ATOM 688 O O . THR A 1 92 ? 12.600 0.715 1.546 1.00 91.62 92 THR A O 1
ATOM 691 N N . PHE A 1 93 ? 12.508 0.019 -0.593 1.00 92.44 93 PHE A N 1
ATOM 692 C CA . PHE A 1 93 ? 11.317 -0.822 -0.425 1.00 92.44 93 PHE A CA 1
ATOM 693 C C . PHE A 1 93 ? 11.570 -2.250 -0.926 1.00 92.44 93 PHE A C 1
ATOM 695 O O . PHE A 1 93 ? 12.497 -2.493 -1.697 1.00 92.44 93 PHE A O 1
ATOM 702 N N . THR A 1 94 ? 10.746 -3.209 -0.501 1.00 92.06 94 THR A N 1
ATOM 703 C CA . THR A 1 94 ? 10.861 -4.612 -0.952 1.00 92.06 94 THR A CA 1
ATOM 704 C C . THR A 1 94 ? 9.641 -5.087 -1.718 1.00 92.06 94 THR A C 1
ATOM 706 O O . THR A 1 94 ? 9.746 -6.048 -2.472 1.00 92.06 94 THR A O 1
ATOM 709 N N . HIS A 1 95 ? 8.485 -4.451 -1.518 1.00 94.38 95 HIS A N 1
ATOM 710 C CA . HIS A 1 95 ? 7.235 -4.869 -2.133 1.00 94.38 95 HIS A CA 1
ATOM 711 C C . HIS A 1 95 ? 6.360 -3.677 -2.514 1.00 94.38 95 HIS A C 1
ATOM 713 O O . HIS A 1 95 ? 6.393 -2.616 -1.888 1.00 94.38 95 HIS A O 1
ATOM 719 N N . VAL A 1 96 ? 5.524 -3.908 -3.519 1.00 95.75 96 VAL A N 1
ATOM 720 C CA . VAL A 1 96 ? 4.387 -3.070 -3.889 1.00 95.75 96 VAL A CA 1
ATOM 721 C C . VAL A 1 96 ? 3.124 -3.786 -3.433 1.00 95.75 96 VAL A C 1
ATOM 723 O O . VAL A 1 96 ? 2.843 -4.892 -3.891 1.00 95.75 96 VAL A O 1
ATOM 726 N N . LEU A 1 97 ? 2.357 -3.170 -2.545 1.00 95.38 97 LEU A N 1
ATOM 727 C CA . LEU A 1 97 ? 1.021 -3.625 -2.189 1.00 95.38 97 LEU A CA 1
ATOM 728 C C . LEU A 1 97 ? 0.001 -3.060 -3.167 1.00 95.38 97 LEU A C 1
ATOM 730 O O . LEU A 1 97 ? 0.045 -1.872 -3.480 1.00 95.38 97 LEU A O 1
ATOM 734 N N . VAL A 1 98 ? -0.929 -3.899 -3.614 1.00 94.50 98 VAL A N 1
ATOM 735 C CA . VAL A 1 98 ? -2.034 -3.501 -4.490 1.00 94.50 98 VAL A CA 1
ATOM 736 C C . VAL A 1 98 ? -3.329 -4.111 -3.984 1.00 94.50 98 VAL A C 1
ATOM 738 O O . VAL A 1 98 ? -3.430 -5.328 -3.820 1.00 94.50 98 VAL A O 1
ATOM 741 N N . THR A 1 99 ? -4.334 -3.270 -3.771 1.00 92.69 99 THR A N 1
ATOM 742 C CA . THR A 1 99 ? -5.700 -3.733 -3.517 1.00 92.69 99 THR A CA 1
ATOM 743 C C . THR A 1 99 ? -6.434 -3.935 -4.832 1.00 92.69 99 THR A C 1
ATOM 745 O O . THR A 1 99 ? -6.227 -3.212 -5.810 1.00 92.69 99 THR A O 1
ATOM 748 N N . SER A 1 100 ? -7.314 -4.922 -4.855 1.00 89.44 100 SER A N 1
ATOM 749 C CA . SER A 1 100 ? -8.090 -5.291 -6.030 1.00 89.44 100 SER A CA 1
ATOM 750 C C . SER A 1 100 ? -9.516 -5.676 -5.667 1.00 89.44 100 SER A C 1
ATOM 752 O O . SER A 1 100 ? -9.787 -6.147 -4.561 1.00 89.44 100 SER A O 1
ATOM 754 N N . HIS A 1 101 ? -10.419 -5.465 -6.617 1.00 82.00 101 HIS A N 1
ATOM 755 C CA . HIS A 1 101 ? -11.791 -5.951 -6.584 1.00 82.00 101 HIS A CA 1
ATOM 756 C C . HIS A 1 101 ? -11.858 -7.434 -6.937 1.00 82.00 101 HIS A C 1
ATOM 758 O O . HIS A 1 101 ? -10.956 -7.962 -7.591 1.00 82.00 101 HIS A O 1
ATOM 764 N N . GLU A 1 102 ? -12.980 -8.052 -6.562 1.00 69.94 102 GLU A N 1
ATOM 765 C CA . GLU A 1 102 ? -13.339 -9.431 -6.885 1.00 69.94 102 GLU A CA 1
ATOM 766 C C . GLU A 1 102 ? -12.841 -9.892 -8.253 1.00 69.94 102 GLU A C 1
ATOM 768 O O . GLU A 1 102 ? -13.146 -9.318 -9.307 1.00 69.94 102 GLU A O 1
ATOM 773 N N . ARG A 1 103 ? -12.129 -11.017 -8.229 1.00 59.91 103 ARG A N 1
ATOM 774 C CA . ARG A 1 103 ? -11.976 -11.852 -9.405 1.00 59.91 103 ARG A CA 1
ATOM 775 C C . ARG A 1 103 ? -13.242 -12.689 -9.501 1.00 59.91 103 ARG A C 1
ATOM 777 O O . ARG A 1 103 ? -13.375 -13.689 -8.805 1.00 59.91 103 ARG A O 1
ATOM 784 N N . THR A 1 104 ? -14.164 -12.314 -10.384 1.00 51.94 104 THR A N 1
ATOM 785 C CA . THR A 1 104 ? -15.220 -13.234 -10.815 1.00 51.94 104 THR A CA 1
ATOM 786 C C . THR A 1 104 ? -14.538 -14.405 -11.516 1.00 51.94 104 THR A C 1
ATOM 788 O O . THR A 1 104 ? -14.228 -14.340 -12.705 1.00 51.94 104 THR A O 1
ATOM 791 N N . GLN A 1 105 ? -14.231 -15.456 -10.760 1.00 48.62 105 GLN A N 1
ATOM 792 C CA . GLN A 1 105 ? -13.709 -16.728 -11.246 1.00 48.62 105 GLN A CA 1
ATOM 793 C C . GLN A 1 105 ? -14.837 -17.458 -11.997 1.00 48.62 105 GLN A C 1
ATOM 795 O O . GLN A 1 105 ? -15.330 -18.489 -11.563 1.00 48.62 105 GLN A O 1
ATOM 800 N N . VAL A 1 106 ? -15.321 -16.883 -13.097 1.00 46.00 106 VAL A N 1
ATOM 801 C CA . VAL A 1 106 ? -16.367 -17.512 -13.918 1.00 46.00 106 VAL A CA 1
ATOM 802 C C . VAL A 1 106 ? -15.747 -18.343 -15.049 1.00 46.00 106 VAL A C 1
ATOM 804 O O . VAL A 1 106 ? -16.384 -19.281 -15.508 1.00 46.00 106 VAL A O 1
ATOM 807 N N . ASP A 1 107 ? -14.470 -18.124 -15.394 1.00 40.53 107 ASP A N 1
ATOM 808 C CA . ASP A 1 107 ? -13.828 -18.811 -16.533 1.00 40.53 107 ASP A CA 1
ATOM 809 C C . ASP A 1 107 ? -12.617 -19.699 -16.183 1.00 40.53 107 ASP A C 1
ATOM 811 O O . ASP A 1 107 ? -12.027 -20.318 -17.070 1.00 40.53 107 ASP A O 1
ATOM 815 N N . ALA A 1 108 ? -12.227 -19.824 -14.909 1.00 40.69 108 ALA A N 1
ATOM 816 C CA . ALA A 1 108 ? -11.133 -20.723 -14.536 1.00 40.69 108 ALA A CA 1
ATOM 817 C C . ALA A 1 108 ? -11.670 -22.139 -14.295 1.00 40.69 108 ALA A C 1
ATOM 819 O O . ALA A 1 108 ? -12.109 -22.484 -13.198 1.00 40.69 108 ALA A O 1
ATOM 820 N N . ALA A 1 109 ? -11.612 -22.966 -15.339 1.00 40.19 109 ALA A N 1
ATOM 821 C CA . ALA A 1 109 ? -11.659 -24.413 -15.199 1.00 40.19 109 ALA A CA 1
ATOM 822 C C . ALA A 1 109 ? -10.727 -24.855 -14.057 1.00 40.19 109 ALA A C 1
ATOM 824 O O . ALA A 1 109 ? -9.600 -24.375 -13.942 1.00 40.19 109 ALA A O 1
ATOM 825 N N . VAL A 1 110 ? -11.243 -25.755 -13.222 1.00 41.41 110 VAL A N 1
ATOM 826 C CA . VAL A 1 110 ? -10.616 -26.347 -12.037 1.00 41.41 110 VAL A CA 1
ATOM 827 C C . VAL A 1 110 ? -9.183 -26.808 -12.338 1.00 41.41 110 VAL A C 1
ATOM 829 O O . VAL A 1 110 ? -8.953 -27.922 -12.800 1.00 41.41 110 VAL A O 1
ATOM 832 N N . GLY A 1 111 ? -8.213 -25.933 -12.082 1.00 43.22 111 GLY A N 1
ATOM 833 C CA . GLY A 1 111 ? -6.816 -26.288 -11.859 1.00 43.22 111 GLY A CA 1
ATOM 834 C C . GLY A 1 111 ? -6.587 -26.503 -10.359 1.00 43.22 111 GLY A C 1
ATOM 835 O O . GLY A 1 111 ? -7.328 -25.935 -9.553 1.00 43.22 111 GLY A O 1
ATOM 836 N N . PRO A 1 112 ? -5.609 -27.333 -9.956 1.00 37.28 112 PRO A N 1
ATOM 837 C CA . PRO A 1 112 ? -5.361 -27.618 -8.549 1.00 37.28 112 PRO A CA 1
ATOM 838 C C . PRO A 1 112 ? -4.980 -26.322 -7.827 1.00 37.28 112 PRO A C 1
ATOM 840 O O . PRO A 1 112 ? -3.998 -25.670 -8.175 1.00 37.28 112 PRO A O 1
ATOM 843 N N . ALA A 1 113 ? -5.813 -25.931 -6.864 1.00 44.91 113 ALA A N 1
ATOM 844 C CA . ALA A 1 113 ? -5.596 -24.769 -6.023 1.00 44.91 113 ALA A CA 1
ATOM 845 C C . ALA A 1 113 ? -4.353 -24.982 -5.152 1.00 44.91 113 ALA A C 1
ATOM 847 O O . ALA A 1 113 ? -4.243 -26.008 -4.481 1.00 44.91 113 ALA A O 1
ATOM 848 N N . ASP A 1 114 ? -3.459 -23.997 -5.142 1.00 44.56 114 ASP A N 1
ATOM 849 C CA . ASP A 1 114 ? -2.422 -23.869 -4.120 1.00 44.56 114 ASP A CA 1
ATOM 850 C C . ASP A 1 114 ? -3.140 -23.693 -2.766 1.00 44.56 114 ASP A C 1
ATOM 852 O O . ASP A 1 114 ? -3.929 -22.760 -2.589 1.00 44.56 114 ASP A O 1
ATOM 856 N N . SER A 1 115 ? -2.996 -24.665 -1.862 1.00 44.66 115 SER A N 1
ATOM 857 C CA . SER A 1 115 ? -3.900 -24.881 -0.720 1.00 44.66 115 SER A CA 1
ATOM 858 C C . SER A 1 115 ? -3.658 -23.981 0.489 1.00 44.66 115 SER A C 1
ATOM 860 O O . SER A 1 115 ? -4.433 -24.051 1.442 1.00 44.66 115 SER A O 1
ATOM 862 N N . ASP A 1 116 ? -2.626 -23.140 0.462 1.00 46.16 116 ASP A N 1
ATOM 863 C CA . ASP A 1 116 ? -2.021 -22.666 1.708 1.00 46.16 116 ASP A CA 1
ATOM 864 C C . ASP A 1 116 ? -2.333 -21.207 2.070 1.00 46.16 116 ASP A C 1
ATOM 866 O O . ASP A 1 116 ? -1.937 -20.765 3.139 1.00 46.16 116 ASP A O 1
ATOM 870 N N . THR A 1 117 ? -3.091 -20.448 1.273 1.00 51.41 117 THR A N 1
ATOM 871 C CA . THR A 1 117 ? -3.438 -19.050 1.606 1.00 51.41 117 THR A CA 1
ATOM 872 C C . THR A 1 117 ? -4.419 -18.950 2.789 1.00 51.41 117 THR A C 1
ATOM 874 O O . THR A 1 117 ? -5.424 -19.669 2.791 1.00 51.41 117 THR A O 1
ATOM 877 N N . PRO A 1 118 ? -4.228 -18.025 3.761 1.00 45.72 118 PRO A N 1
ATOM 878 C CA . PRO A 1 118 ? -5.158 -17.845 4.872 1.00 45.72 118 PRO A CA 1
ATOM 879 C C . PRO A 1 118 ? -6.509 -17.378 4.327 1.00 45.72 118 PRO A C 1
ATOM 881 O O . PRO A 1 118 ? -6.595 -16.370 3.621 1.00 45.72 118 PRO A O 1
ATOM 884 N N . ARG A 1 119 ? -7.564 -18.132 4.630 1.00 53.62 119 ARG A N 1
ATOM 885 C CA . ARG A 1 119 ? -8.937 -17.814 4.233 1.00 53.62 119 ARG A CA 1
ATOM 886 C C . ARG A 1 119 ? -9.618 -17.075 5.380 1.00 53.62 119 ARG A C 1
ATOM 888 O O . ARG A 1 119 ? -9.638 -17.583 6.500 1.00 53.62 119 ARG A O 1
ATOM 895 N N . LEU A 1 120 ? -10.207 -15.909 5.107 1.00 52.38 120 LEU A N 1
ATOM 896 C CA . LEU A 1 120 ? -11.246 -15.357 5.979 1.00 52.38 120 LEU A CA 1
ATOM 897 C C . LEU A 1 120 ? -12.490 -16.263 5.846 1.00 52.38 120 LEU A C 1
ATOM 899 O O . LEU A 1 120 ? -13.348 -16.028 5.002 1.00 52.38 120 LEU A O 1
ATOM 903 N N . GLY A 1 121 ? -12.561 -17.333 6.641 1.00 45.19 121 GLY A N 1
ATOM 904 C CA . GLY A 1 121 ? -13.726 -18.223 6.728 1.00 45.19 121 GLY A CA 1
ATOM 905 C C . GLY A 1 121 ? -13.656 -19.506 5.886 1.00 45.19 121 GLY A C 1
ATOM 906 O O . GLY A 1 121 ? -13.045 -19.570 4.817 1.00 45.19 121 GLY A O 1
ATOM 907 N N . ASP A 1 122 ? -14.293 -20.559 6.402 1.00 39.47 122 ASP A N 1
ATOM 908 C CA . ASP A 1 122 ? -14.286 -21.902 5.824 1.00 39.47 122 ASP A CA 1
ATOM 909 C C . ASP A 1 122 ? -15.187 -22.027 4.571 1.00 39.47 122 ASP A C 1
ATOM 911 O O . ASP A 1 122 ? -16.380 -21.734 4.581 1.00 39.47 122 ASP A O 1
ATOM 915 N N . HIS A 1 123 ? -14.594 -22.561 3.497 1.00 36.62 123 HIS A N 1
ATOM 916 C CA . HIS A 1 123 ? -15.229 -23.278 2.374 1.00 36.62 123 HIS A CA 1
ATOM 917 C C . HIS A 1 123 ? -16.130 -22.565 1.339 1.00 36.62 123 HIS A C 1
ATOM 919 O O . HIS A 1 123 ? -16.801 -23.264 0.576 1.00 36.62 123 HIS A O 1
ATOM 925 N N . GLN A 1 124 ? -16.085 -21.242 1.168 1.00 39.69 124 GLN A N 1
ATOM 926 C CA . GLN A 1 124 ? -16.707 -20.595 -0.007 1.00 39.69 124 GLN A CA 1
ATOM 927 C C . GLN A 1 124 ? -15.685 -20.187 -1.087 1.00 39.69 124 GLN A C 1
ATOM 929 O O . GLN A 1 124 ? -14.517 -19.956 -0.764 1.00 39.69 124 GLN A O 1
ATOM 934 N N . PRO A 1 125 ? -16.081 -20.138 -2.382 1.00 46.72 125 PRO A N 1
ATOM 935 C CA . PRO A 1 125 ? -15.266 -19.508 -3.423 1.00 46.72 125 PRO A CA 1
ATOM 936 C C . PRO A 1 125 ? -14.876 -18.097 -2.974 1.00 46.72 125 PRO A C 1
ATOM 938 O O . PRO A 1 125 ? -15.664 -17.450 -2.288 1.00 46.72 125 PRO A O 1
ATOM 941 N N . LEU A 1 126 ? -13.662 -17.659 -3.333 1.00 50.38 126 LEU A N 1
ATOM 942 C CA . LEU A 1 126 ? -13.070 -16.366 -2.963 1.00 50.38 126 LEU A CA 1
ATOM 943 C C . LEU A 1 126 ? -13.923 -15.202 -3.495 1.00 50.38 126 LEU A C 1
ATOM 945 O O . LEU A 1 126 ? -13.632 -14.616 -4.534 1.00 50.38 126 LEU A O 1
ATOM 949 N N . LEU A 1 127 ? -15.015 -14.921 -2.796 1.00 60.62 127 LEU A N 1
ATOM 950 C CA . LEU A 1 127 ? -15.888 -13.781 -2.994 1.00 60.62 127 LEU A CA 1
ATOM 951 C C . LEU A 1 127 ? -15.340 -12.659 -2.116 1.00 60.62 127 LEU A C 1
ATOM 953 O O . LEU A 1 127 ? -15.130 -12.829 -0.916 1.00 60.62 127 LEU A O 1
ATOM 957 N N . GLY A 1 128 ? -15.055 -11.534 -2.745 1.00 74.88 128 GLY A N 1
ATOM 958 C CA . GLY A 1 128 ? -14.468 -10.349 -2.146 1.00 74.88 128 GLY A CA 1
ATOM 959 C C . GLY A 1 128 ? -13.205 -9.850 -2.849 1.00 74.88 128 GLY A C 1
ATOM 960 O O . GLY A 1 128 ? -12.581 -10.516 -3.681 1.00 74.88 128 GLY A O 1
ATOM 961 N N . GLY A 1 129 ? -12.814 -8.629 -2.500 1.00 85.56 129 GLY A N 1
ATOM 962 C CA . GLY A 1 129 ? -11.553 -8.051 -2.940 1.00 85.56 129 GLY A CA 1
ATOM 963 C C . GLY A 1 129 ? -10.337 -8.780 -2.365 1.00 85.56 129 GLY A C 1
ATOM 964 O O . GLY A 1 129 ? -10.440 -9.609 -1.456 1.00 85.56 129 GLY A O 1
ATOM 965 N N . SER A 1 130 ? -9.158 -8.451 -2.890 1.00 88.12 130 SER A N 1
ATOM 966 C CA . SER A 1 130 ? -7.880 -9.031 -2.461 1.00 88.12 130 SER A CA 1
ATOM 967 C C . SER A 1 130 ? -6.788 -7.978 -2.314 1.00 88.12 130 SER A C 1
ATOM 969 O O . SER A 1 130 ? -6.811 -6.936 -2.970 1.00 88.12 130 SER A O 1
ATOM 971 N N . LEU A 1 131 ? -5.810 -8.276 -1.465 1.00 91.56 131 LEU A N 1
ATOM 972 C CA . LEU A 1 131 ? -4.570 -7.534 -1.307 1.00 91.56 131 LEU A CA 1
ATOM 973 C C . LEU A 1 131 ? -3.416 -8.409 -1.801 1.00 91.56 131 LEU A C 1
ATOM 975 O O . LEU A 1 131 ? -3.174 -9.495 -1.268 1.00 91.56 131 LEU A O 1
ATOM 979 N N . PHE A 1 132 ? -2.691 -7.920 -2.800 1.00 93.25 132 PHE A N 1
ATOM 980 C CA . PHE A 1 132 ? -1.515 -8.575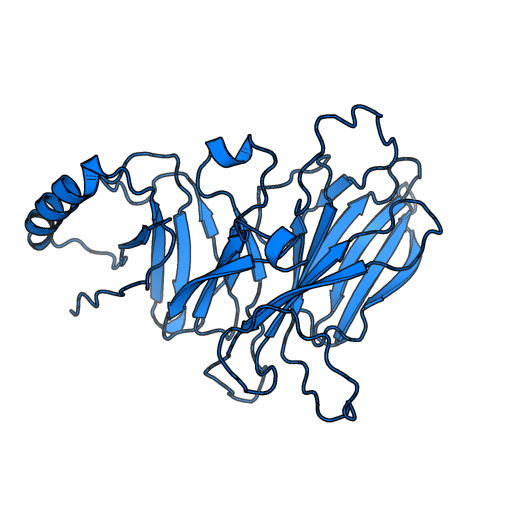 -3.361 1.00 93.25 132 PHE A CA 1
ATOM 981 C C . PHE A 1 132 ? -0.242 -7.818 -2.990 1.00 93.25 132 PHE A C 1
ATOM 983 O O . PHE A 1 132 ? -0.252 -6.594 -2.884 1.00 93.25 132 PHE A O 1
ATOM 990 N N . ALA A 1 133 ? 0.857 -8.551 -2.840 1.00 94.56 133 ALA A N 1
ATOM 991 C CA . ALA A 1 133 ? 2.206 -8.021 -2.727 1.00 94.56 133 ALA A CA 1
ATOM 992 C C . ALA A 1 133 ? 3.023 -8.437 -3.954 1.00 94.56 133 ALA A C 1
ATOM 994 O O . ALA A 1 133 ? 3.089 -9.622 -4.280 1.00 94.56 133 ALA A O 1
ATOM 995 N N . TYR A 1 134 ? 3.672 -7.476 -4.604 1.00 95.31 134 TYR A N 1
ATOM 996 C CA . TYR A 1 134 ? 4.552 -7.704 -5.745 1.00 95.31 134 TYR A CA 1
ATOM 997 C C . TYR A 1 134 ? 5.986 -7.345 -5.370 1.00 95.31 134 TYR A C 1
ATOM 999 O O . TYR A 1 134 ? 6.264 -6.197 -5.023 1.00 95.31 134 TYR A O 1
ATOM 1007 N N . ALA A 1 135 ? 6.894 -8.313 -5.445 1.00 93.75 135 ALA A N 1
ATOM 1008 C CA . ALA A 1 135 ? 8.323 -8.066 -5.291 1.00 93.75 135 ALA A CA 1
ATOM 1009 C C . ALA A 1 135 ? 8.932 -7.680 -6.653 1.00 93.75 135 ALA A C 1
ATOM 1011 O O . ALA A 1 135 ? 8.706 -8.415 -7.628 1.00 93.75 135 ALA A O 1
ATOM 1012 N N . PRO A 1 136 ? 9.679 -6.561 -6.744 1.00 93.25 136 PRO A N 1
ATOM 1013 C CA . PRO A 1 136 ? 10.387 -6.197 -7.964 1.00 93.25 136 PRO A CA 1
ATOM 1014 C C . PRO A 1 136 ? 11.504 -7.210 -8.273 1.00 93.25 136 PRO A C 1
ATOM 1016 O O . PRO A 1 136 ? 12.000 -7.877 -7.356 1.00 93.25 136 PRO A O 1
ATOM 1019 N N . PRO A 1 137 ? 11.916 -7.334 -9.548 1.00 89.69 137 PRO A N 1
ATOM 1020 C CA . PRO A 1 137 ? 13.122 -8.082 -9.909 1.00 89.69 137 PRO A CA 1
ATOM 1021 C C . PRO A 1 137 ? 14.344 -7.508 -9.176 1.00 89.69 137 PRO A C 1
ATOM 1023 O O . PRO A 1 137 ? 14.395 -6.306 -8.911 1.00 89.69 137 PRO A O 1
ATOM 1026 N N . ARG A 1 138 ? 15.327 -8.349 -8.827 1.00 81.12 138 ARG A N 1
ATOM 1027 C CA . ARG A 1 138 ? 16.504 -7.903 -8.057 1.00 81.12 138 ARG A CA 1
ATOM 1028 C C . ARG A 1 138 ? 17.598 -7.324 -8.943 1.00 81.12 138 ARG A C 1
ATOM 1030 O O . ARG A 1 138 ? 18.422 -6.557 -8.449 1.00 81.12 138 ARG A O 1
ATOM 1037 N N . ALA A 1 139 ? 17.604 -7.680 -10.224 1.00 75.88 139 ALA A N 1
ATOM 1038 C CA . ALA A 1 139 ? 18.524 -7.124 -11.200 1.00 75.88 139 ALA A CA 1
ATOM 1039 C C . ALA A 1 139 ? 17.837 -6.805 -12.539 1.00 75.88 139 ALA A C 1
ATOM 1041 O O . ALA A 1 139 ? 16.852 -7.455 -12.914 1.00 75.88 139 ALA A O 1
ATOM 1042 N N . PRO A 1 140 ? 18.374 -5.834 -13.299 1.00 67.69 140 PRO A N 1
ATOM 1043 C CA . PRO A 1 140 ? 17.933 -5.566 -14.661 1.00 67.69 140 PRO A CA 1
ATOM 1044 C C . PRO A 1 140 ? 17.992 -6.834 -15.526 1.00 67.69 140 PRO A C 1
ATOM 1046 O O . PRO A 1 140 ? 19.026 -7.494 -15.619 1.00 67.69 140 PRO A O 1
ATOM 1049 N N . GLY A 1 141 ? 16.875 -7.183 -16.166 1.00 67.94 141 GLY A N 1
ATOM 1050 C CA . GLY A 1 141 ? 16.768 -8.373 -17.020 1.00 67.94 141 GLY A CA 1
ATOM 1051 C C . GLY A 1 141 ? 16.487 -9.693 -16.291 1.00 67.94 141 GLY A C 1
ATOM 1052 O O . GLY A 1 141 ? 16.361 -10.720 -16.960 1.00 67.94 141 GLY A O 1
ATOM 1053 N N . GLU A 1 142 ? 16.356 -9.692 -14.958 1.00 72.19 142 GLU A N 1
ATOM 1054 C CA . GLU A 1 142 ? 15.812 -10.840 -14.223 1.00 72.19 142 GLU A CA 1
ATOM 1055 C C . GLU A 1 142 ? 14.326 -11.087 -14.536 1.00 72.19 142 GLU A C 1
ATOM 1057 O O . GLU A 1 142 ? 13.647 -10.283 -15.179 1.00 72.19 142 GLU A O 1
ATOM 1062 N N . ALA A 1 143 ? 13.839 -12.252 -14.095 1.00 60.19 143 ALA A N 1
ATOM 1063 C CA . ALA A 1 143 ? 12.472 -12.717 -14.294 1.00 60.19 143 ALA A CA 1
ATOM 1064 C C . ALA A 1 143 ? 11.401 -11.720 -13.806 1.00 60.19 143 ALA A C 1
ATOM 1066 O O . ALA A 1 143 ? 11.665 -10.777 -13.064 1.00 60.19 143 ALA A O 1
ATOM 1067 N N . ALA A 1 144 ? 10.162 -11.973 -14.236 1.00 86.94 144 ALA A N 1
ATOM 1068 C CA . ALA A 1 144 ? 8.989 -11.171 -13.916 1.00 86.94 144 ALA A CA 1
ATOM 1069 C C . ALA A 1 144 ? 8.802 -10.930 -12.405 1.00 86.94 144 ALA A C 1
ATOM 1071 O O . ALA A 1 144 ? 9.247 -11.703 -11.555 1.00 86.94 144 ALA A O 1
ATOM 1072 N N . TRP A 1 145 ? 8.079 -9.857 -12.091 1.00 93.69 145 TRP A N 1
ATOM 1073 C CA . TRP A 1 145 ? 7.637 -9.532 -10.739 1.00 93.69 145 TRP A CA 1
ATOM 1074 C C . TRP A 1 145 ? 6.991 -10.743 -10.061 1.00 93.69 145 TRP A C 1
ATOM 1076 O O . TRP A 1 145 ? 6.156 -11.431 -10.648 1.00 93.69 145 TRP A O 1
ATOM 1086 N N . THR A 1 146 ? 7.350 -10.992 -8.803 1.00 92.62 146 THR A N 1
ATOM 1087 C CA . THR A 1 146 ? 6.771 -12.109 -8.047 1.00 92.62 146 THR A CA 1
ATOM 1088 C C . THR A 1 146 ? 5.561 -11.626 -7.262 1.00 92.62 146 THR A C 1
ATOM 1090 O O . THR A 1 146 ? 5.705 -10.828 -6.336 1.00 92.62 146 THR A O 1
ATOM 1093 N N . ARG A 1 147 ? 4.374 -12.127 -7.616 1.00 92.19 147 ARG A N 1
ATOM 1094 C CA . ARG A 1 147 ? 3.117 -11.865 -6.903 1.00 92.19 147 ARG A CA 1
ATOM 1095 C C . ARG A 1 147 ? 2.913 -12.838 -5.747 1.00 92.19 147 ARG A C 1
ATOM 1097 O O . ARG A 1 147 ? 3.102 -14.041 -5.909 1.00 92.19 147 ARG A O 1
ATOM 1104 N N . LYS A 1 148 ? 2.421 -12.329 -4.619 1.00 91.00 148 LYS A N 1
ATOM 1105 C CA . LYS A 1 148 ? 1.895 -13.109 -3.494 1.00 91.00 148 LYS A CA 1
ATOM 1106 C C . LYS A 1 148 ? 0.558 -12.538 -3.032 1.00 91.00 148 LYS A C 1
ATOM 1108 O O . LYS A 1 148 ? 0.364 -11.325 -3.044 1.00 91.00 148 LYS A O 1
ATOM 1113 N N . THR A 1 149 ? -0.349 -13.405 -2.603 1.00 88.81 149 THR A N 1
ATOM 1114 C CA . THR A 1 149 ? -1.601 -12.990 -1.957 1.00 88.81 149 THR A CA 1
ATOM 1115 C C . THR A 1 149 ? -1.334 -12.736 -0.480 1.00 88.81 149 THR A C 1
ATOM 1117 O O . THR A 1 149 ? -0.831 -13.618 0.209 1.00 88.81 149 THR A O 1
ATOM 1120 N N . VAL A 1 150 ? -1.649 -11.532 -0.006 1.00 89.00 150 VAL A N 1
ATOM 1121 C CA . VAL A 1 150 ? -1.493 -11.141 1.403 1.00 89.00 150 VAL A CA 1
ATOM 1122 C C . VAL A 1 150 ? -2.758 -11.469 2.185 1.00 89.00 150 VAL A C 1
ATOM 1124 O O . VAL A 1 150 ? -2.690 -12.081 3.244 1.00 89.00 150 VAL A O 1
ATOM 1127 N N . ALA A 1 151 ? -3.907 -11.062 1.648 1.00 86.50 151 ALA A N 1
ATOM 1128 C CA . ALA A 1 151 ? -5.222 -11.280 2.236 1.00 86.50 151 ALA A CA 1
ATOM 1129 C C . ALA A 1 151 ? -6.298 -11.219 1.142 1.00 86.50 151 ALA A C 1
ATOM 1131 O O . ALA A 1 151 ? -6.103 -10.603 0.092 1.00 86.50 151 ALA A O 1
ATOM 1132 N N . THR A 1 152 ? -7.433 -11.868 1.374 1.00 85.38 152 THR A N 1
ATOM 1133 C CA . THR A 1 152 ? -8.553 -11.953 0.428 1.00 85.38 152 THR A CA 1
ATOM 1134 C C . THR A 1 152 ? -9.866 -12.145 1.185 1.00 85.38 152 THR A C 1
ATOM 1136 O O . THR A 1 152 ? -9.850 -12.390 2.391 1.00 85.38 152 THR A O 1
ATOM 1139 N N . GLY A 1 153 ? -10.994 -12.036 0.486 1.00 80.44 153 GLY A N 1
ATOM 1140 C CA . GLY A 1 153 ? -12.327 -12.167 1.076 1.00 80.44 153 GLY A CA 1
ATOM 1141 C C . GLY A 1 153 ? -12.888 -10.856 1.622 1.00 80.44 153 GLY A C 1
ATOM 1142 O O . GLY A 1 153 ? -13.777 -10.876 2.467 1.00 80.44 153 GLY A O 1
ATOM 1143 N N . PHE A 1 154 ? -12.381 -9.706 1.165 1.00 82.69 154 PHE A N 1
ATOM 1144 C CA . PHE A 1 154 ? -12.921 -8.409 1.571 1.00 82.69 154 PHE A CA 1
ATOM 1145 C C . PHE A 1 154 ? -14.305 -8.202 0.955 1.00 82.69 154 PHE A C 1
ATOM 1147 O O . PHE A 1 154 ? -14.423 -7.947 -0.245 1.00 82.69 154 PHE A O 1
ATOM 1154 N N . GLN A 1 155 ? -15.349 -8.339 1.768 1.00 75.31 155 GLN A N 1
ATOM 1155 C CA . GLN A 1 155 ? -16.731 -8.283 1.304 1.00 75.31 155 GLN A CA 1
ATOM 1156 C C . GLN A 1 155 ? -17.239 -6.848 1.169 1.00 75.31 155 GLN A C 1
ATOM 1158 O O . GLN A 1 155 ? -16.886 -5.960 1.949 1.00 75.31 155 GLN A O 1
ATOM 1163 N N . VAL A 1 156 ? -18.142 -6.660 0.208 1.00 69.38 156 VAL A N 1
ATOM 1164 C CA . VAL A 1 156 ? -18.900 -5.425 -0.007 1.00 69.38 156 VAL A CA 1
ATOM 1165 C C . VAL A 1 156 ? -20.371 -5.740 0.205 1.00 69.38 156 VAL A C 1
ATOM 1167 O O . VAL A 1 156 ? -20.936 -6.562 -0.514 1.00 69.38 156 VAL A O 1
ATOM 1170 N N . ARG A 1 157 ? -20.995 -5.105 1.199 1.00 65.88 157 ARG A N 1
ATOM 1171 C CA . ARG A 1 157 ? -22.412 -5.327 1.526 1.00 65.88 157 ARG A CA 1
ATOM 1172 C C . ARG A 1 157 ? -23.357 -4.743 0.478 1.00 65.88 157 ARG A C 1
ATOM 1174 O O . ARG A 1 157 ? -24.337 -5.387 0.107 1.00 65.88 157 ARG A O 1
ATOM 1181 N N . SER A 1 158 ? -23.051 -3.554 -0.035 1.00 59.19 158 SER A N 1
ATOM 1182 C CA . SER A 1 158 ? -23.888 -2.869 -1.018 1.00 59.19 158 SER A CA 1
ATOM 1183 C C . SER A 1 158 ? -23.466 -3.208 -2.451 1.00 59.19 158 SER A C 1
ATOM 1185 O O . SER A 1 158 ? -22.524 -2.644 -3.002 1.00 59.19 158 SER A O 1
ATOM 1187 N N . GLN A 1 159 ? -24.202 -4.119 -3.094 1.00 53.41 159 GLN A N 1
ATOM 1188 C CA . GLN A 1 159 ? -24.110 -4.389 -4.536 1.00 53.41 159 GLN A CA 1
ATOM 1189 C C . GLN A 1 159 ? -24.984 -3.423 -5.358 1.00 53.41 159 GLN A C 1
ATOM 1191 O O . GLN A 1 159 ? -25.580 -3.825 -6.361 1.00 53.41 159 GLN A O 1
ATOM 1196 N N . LEU A 1 160 ? -25.120 -2.155 -4.947 1.00 51.38 160 LEU A N 1
ATOM 1197 C CA . LEU A 1 160 ? -25.852 -1.155 -5.731 1.00 51.38 160 LEU A CA 1
ATOM 1198 C C . LEU A 1 160 ? -25.087 -0.835 -7.030 1.00 51.38 160 LEU A C 1
ATOM 1200 O O . LEU A 1 160 ? -24.325 0.120 -7.097 1.00 51.38 160 LEU A O 1
ATOM 1204 N N . LEU A 1 161 ? -25.304 -1.694 -8.034 1.00 46.28 161 LEU A N 1
ATOM 1205 C CA . LEU A 1 161 ? -25.188 -1.616 -9.501 1.00 46.28 161 LEU A CA 1
ATOM 1206 C C . LEU A 1 161 ? -24.013 -0.893 -10.186 1.00 46.28 161 LEU A C 1
ATOM 1208 O O . LEU A 1 161 ? -23.895 -1.046 -11.400 1.00 46.28 161 LEU A O 1
ATOM 1212 N N . ILE A 1 162 ? -23.144 -0.149 -9.500 1.00 51.41 162 ILE A N 1
ATOM 1213 C CA . ILE A 1 162 ? -22.155 0.707 -10.170 1.00 51.41 162 ILE A CA 1
ATOM 1214 C C . ILE A 1 162 ? -20.705 0.321 -9.881 1.00 51.41 162 ILE A C 1
ATOM 1216 O O . ILE A 1 162 ? -19.907 0.492 -10.790 1.00 51.41 162 ILE A O 1
ATOM 1220 N N . ASN A 1 163 ? -20.335 -0.274 -8.741 1.00 52.16 163 ASN A N 1
ATOM 1221 C CA . ASN A 1 163 ? -18.983 -0.826 -8.550 1.00 52.16 163 ASN A CA 1
ATOM 1222 C C . ASN A 1 163 ? -18.952 -1.810 -7.367 1.00 52.16 163 ASN A C 1
ATOM 1224 O O . ASN A 1 163 ? -19.249 -1.389 -6.252 1.00 52.16 163 ASN A O 1
ATOM 1228 N N . PRO A 1 164 ? -18.575 -3.089 -7.551 1.00 52.69 164 PRO A N 1
ATOM 1229 C CA . PRO A 1 164 ? -18.445 -4.028 -6.437 1.00 52.69 164 PRO A CA 1
ATOM 1230 C C . PRO A 1 164 ? -17.197 -3.666 -5.625 1.00 52.69 164 PRO A C 1
ATOM 1232 O O . PRO A 1 164 ? -16.145 -4.185 -5.944 1.00 52.69 164 PRO A O 1
ATOM 1235 N N . GLY A 1 165 ? -17.282 -2.726 -4.677 1.00 53.50 165 GLY A N 1
ATOM 1236 C CA . GLY A 1 165 ? -16.180 -2.125 -3.898 1.00 53.50 165 GLY A CA 1
ATOM 1237 C C . GLY A 1 165 ? -14.897 -2.962 -3.714 1.00 53.50 165 GLY A C 1
ATOM 1238 O O . GLY A 1 165 ? -14.902 -4.129 -3.334 1.00 53.50 165 GLY A O 1
ATOM 1239 N N . ALA A 1 166 ? -13.737 -2.364 -3.967 1.00 62.09 166 ALA A N 1
ATOM 1240 C CA . ALA A 1 166 ? -12.490 -2.896 -3.443 1.00 62.09 166 ALA A CA 1
ATOM 1241 C C . ALA A 1 166 ? -12.551 -2.674 -1.939 1.00 62.09 166 ALA A C 1
ATOM 1243 O O . ALA A 1 166 ? -13.264 -1.779 -1.480 1.00 62.09 166 ALA A O 1
ATOM 1244 N N . PRO A 1 167 ? -11.676 -3.328 -1.169 1.00 67.31 167 PRO A N 1
ATOM 1245 C CA . PRO A 1 167 ? -11.392 -2.841 0.171 1.00 67.31 167 PRO A CA 1
ATOM 1246 C C . PRO A 1 167 ? -10.812 -1.408 0.171 1.00 67.31 167 PRO A C 1
ATOM 1248 O O . PRO A 1 167 ? -10.524 -0.895 1.237 1.00 67.31 167 PRO A O 1
ATOM 1251 N N . GLY A 1 168 ? -10.629 -0.757 -0.988 1.00 82.81 168 GLY A N 1
ATOM 1252 C CA . GLY A 1 168 ? -10.215 0.633 -1.127 1.00 82.81 168 GLY A CA 1
ATOM 1253 C C . GLY A 1 168 ? -8.701 0.811 -1.126 1.00 82.81 168 GLY A C 1
ATOM 1254 O O . GLY A 1 168 ? -7.983 0.074 -1.800 1.00 82.81 168 GLY A O 1
ATOM 1255 N N . PHE A 1 169 ? -8.205 1.823 -0.430 1.00 89.25 169 PHE A N 1
ATOM 1256 C CA . PHE A 1 169 ? -6.789 2.106 -0.241 1.00 89.25 169 PHE A CA 1
ATOM 1257 C C . PHE A 1 169 ? -6.186 1.224 0.853 1.00 89.25 169 PHE A C 1
ATOM 1259 O O . PHE A 1 169 ? -6.839 0.885 1.836 1.00 89.25 169 PHE A O 1
ATOM 1266 N N . CYS A 1 170 ? -4.913 0.874 0.684 1.00 92.06 170 CYS A N 1
ATOM 1267 C CA . CYS A 1 170 ? -4.122 0.215 1.714 1.00 92.06 170 CYS A CA 1
ATOM 1268 C C . CYS A 1 170 ? -3.219 1.245 2.393 1.00 92.06 170 CYS A C 1
ATOM 1270 O O . CYS A 1 170 ? -2.644 2.108 1.729 1.00 92.06 170 CYS A O 1
ATOM 1272 N N . TYR A 1 171 ? -3.096 1.118 3.706 1.00 93.75 171 TYR A N 1
ATOM 1273 C CA . TYR A 1 171 ? -2.301 1.959 4.581 1.00 93.75 171 TYR A CA 1
ATOM 1274 C C . TYR A 1 171 ? -1.372 1.062 5.380 1.00 93.75 171 TYR A C 1
ATOM 1276 O O . TYR A 1 171 ? -1.803 0.030 5.889 1.00 93.75 171 TYR A O 1
ATOM 1284 N N . ALA A 1 172 ? -0.114 1.455 5.532 1.00 93.56 172 ALA A N 1
ATOM 1285 C CA . ALA A 1 172 ? 0.832 0.730 6.368 1.00 93.56 172 ALA A CA 1
ATOM 1286 C C . ALA A 1 172 ? 1.211 1.570 7.584 1.00 93.56 172 ALA A C 1
ATOM 1288 O O . ALA A 1 172 ? 1.445 2.775 7.477 1.00 93.56 172 ALA A O 1
ATOM 1289 N N . PHE A 1 173 ? 1.284 0.931 8.747 1.00 92.75 173 PHE A N 1
ATOM 1290 C CA . PHE A 1 173 ? 1.598 1.597 10.003 1.00 92.75 173 PHE A CA 1
ATOM 1291 C C . PHE A 1 173 ? 2.266 0.649 10.997 1.00 92.75 173 PHE A C 1
ATOM 1293 O O . PHE A 1 173 ? 2.222 -0.570 10.859 1.00 92.75 173 PHE A O 1
ATOM 1300 N N . TYR A 1 174 ? 2.888 1.215 12.025 1.00 91.12 174 TYR A N 1
ATOM 1301 C CA . TYR A 1 174 ? 3.412 0.459 13.154 1.00 91.12 174 TYR A CA 1
ATOM 1302 C C . TYR A 1 174 ? 2.516 0.708 14.367 1.00 91.12 174 TYR A C 1
ATOM 1304 O O . TYR A 1 174 ? 2.050 1.832 14.532 1.00 91.12 174 TYR A O 1
ATOM 1312 N N . PRO A 1 175 ? 2.291 -0.280 15.249 1.00 88.75 175 PRO A N 1
ATOM 1313 C CA . PRO A 1 175 ? 1.470 -0.072 16.442 1.00 88.75 175 PRO A CA 1
ATOM 1314 C C . PRO A 1 175 ? 1.973 1.072 17.327 1.00 88.75 175 PRO A C 1
ATOM 1316 O O . PRO A 1 175 ? 1.166 1.763 17.942 1.00 88.75 175 PRO A O 1
ATOM 1319 N N . THR A 1 176 ? 3.291 1.307 17.351 1.00 86.88 176 THR A N 1
ATOM 1320 C CA . THR A 1 176 ? 3.930 2.387 18.111 1.00 86.88 176 THR A CA 1
ATOM 1321 C C . THR A 1 176 ? 4.942 3.177 17.280 1.00 86.88 176 THR A C 1
ATOM 1323 O O . THR A 1 176 ? 5.496 2.676 16.295 1.00 86.88 176 THR A O 1
ATOM 1326 N N . VAL A 1 177 ? 5.237 4.414 17.697 1.00 83.88 177 VAL A N 1
ATOM 1327 C CA . VAL A 1 177 ? 6.293 5.254 17.098 1.00 83.88 177 VAL A CA 1
ATOM 1328 C C . VAL A 1 177 ? 7.663 4.570 17.191 1.00 83.88 177 VAL A C 1
ATOM 1330 O O . VAL A 1 177 ? 8.479 4.690 16.279 1.00 83.88 177 VAL A O 1
ATOM 1333 N N . GLU A 1 178 ? 7.924 3.812 18.256 1.00 79.75 178 GLU A N 1
ATOM 1334 C CA . GLU A 1 178 ? 9.190 3.094 18.473 1.00 79.75 178 GLU A CA 1
ATOM 1335 C C . GLU A 1 178 ? 9.306 1.902 17.537 1.00 79.75 178 GLU A C 1
ATOM 1337 O O . GLU A 1 178 ? 10.405 1.599 17.069 1.00 79.75 178 GLU A O 1
ATOM 1342 N N . GLY A 1 179 ? 8.171 1.266 17.232 1.00 74.50 179 GLY A N 1
ATOM 1343 C CA . GLY A 1 179 ? 8.069 0.206 16.240 1.00 7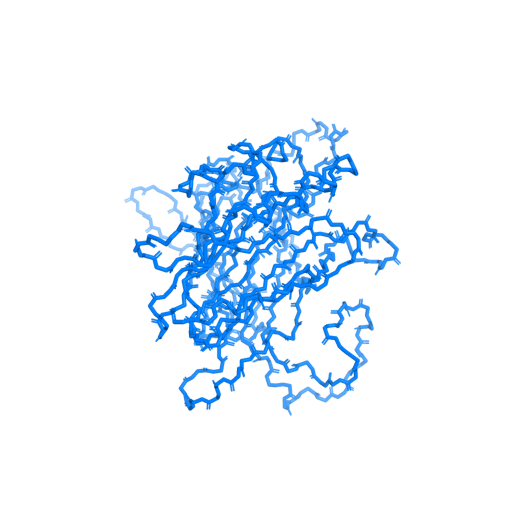4.50 179 GLY A CA 1
ATOM 1344 C C . GLY A 1 179 ? 8.616 0.639 14.884 1.00 74.50 179 GLY A C 1
ATOM 1345 O O . GLY A 1 179 ? 9.294 -0.152 14.244 1.00 74.50 179 GLY A O 1
ATOM 1346 N N . ARG A 1 180 ? 8.468 1.923 14.513 1.00 70.94 180 ARG A N 1
ATOM 1347 C CA . ARG A 1 180 ? 9.039 2.483 13.272 1.00 70.94 180 ARG A CA 1
ATOM 1348 C C . ARG A 1 180 ? 10.561 2.335 13.173 1.00 70.94 180 ARG A C 1
ATOM 1350 O O . ARG A 1 180 ? 11.103 2.382 12.076 1.00 70.94 180 ARG A O 1
ATOM 1357 N N . LYS A 1 181 ? 11.263 2.227 14.309 1.00 60.38 181 LYS A N 1
ATOM 1358 C CA . LYS A 1 181 ? 12.728 2.088 14.358 1.00 60.38 181 LYS A CA 1
ATOM 1359 C C . LYS A 1 181 ? 13.195 0.638 14.240 1.00 60.38 181 LYS A C 1
ATOM 1361 O O . LYS A 1 181 ? 14.384 0.415 14.029 1.00 60.38 181 LYS A O 1
ATOM 1366 N N . ARG A 1 182 ? 12.302 -0.341 14.415 1.00 58.16 182 ARG A N 1
ATOM 1367 C CA . ARG A 1 182 ? 12.597 -1.756 14.172 1.00 58.16 182 ARG A CA 1
ATOM 1368 C C . ARG A 1 182 ? 12.172 -2.074 12.742 1.00 58.16 182 ARG A C 1
ATOM 1370 O O . ARG A 1 182 ? 11.065 -1.736 12.351 1.00 58.16 182 ARG A O 1
ATOM 1377 N N . TRP A 1 183 ? 13.038 -2.737 11.981 1.00 62.81 183 TRP A N 1
ATOM 1378 C CA . TRP A 1 183 ? 12.811 -3.194 10.601 1.00 62.81 183 TRP A CA 1
ATOM 1379 C C . TRP A 1 183 ? 11.740 -4.301 10.481 1.00 62.81 183 TRP A C 1
ATOM 1381 O O . TRP A 1 183 ? 11.893 -5.239 9.703 1.00 62.81 183 TRP A O 1
ATOM 1391 N N . GLY A 1 184 ? 10.682 -4.234 11.290 1.00 77.12 184 GLY A N 1
ATOM 1392 C CA . GLY A 1 184 ? 9.594 -5.199 11.299 1.00 77.12 184 GLY A CA 1
ATOM 1393 C C . GLY A 1 184 ? 8.598 -4.943 10.174 1.00 77.12 184 GLY A C 1
ATOM 1394 O O . GLY A 1 184 ? 8.509 -3.846 9.625 1.00 77.12 184 GLY A O 1
ATOM 1395 N N . ARG A 1 185 ? 7.807 -5.964 9.853 1.00 87.81 185 ARG A N 1
ATOM 1396 C CA . ARG A 1 185 ? 6.677 -5.818 8.932 1.00 87.81 185 ARG A CA 1
ATOM 1397 C C . ARG A 1 185 ? 5.627 -4.878 9.549 1.00 87.81 185 ARG A C 1
ATOM 1399 O O . ARG A 1 185 ? 5.294 -5.041 10.726 1.00 87.81 185 ARG A O 1
ATOM 1406 N N . PRO A 1 186 ? 5.092 -3.898 8.801 1.00 91.94 186 PRO A N 1
ATOM 1407 C CA . PRO A 1 186 ? 4.062 -3.011 9.323 1.00 91.94 186 PRO A CA 1
ATOM 1408 C C . PRO A 1 186 ? 2.725 -3.748 9.430 1.00 91.94 186 PRO A C 1
ATOM 1410 O O . PRO A 1 186 ? 2.473 -4.700 8.692 1.00 91.94 186 PRO A O 1
ATOM 1413 N N . HIS A 1 187 ? 1.850 -3.272 10.311 1.00 93.31 187 HIS A N 1
ATOM 1414 C CA . HIS A 1 187 ? 0.422 -3.564 10.223 1.00 93.31 187 HIS A CA 1
ATOM 1415 C C . HIS A 1 187 ? -0.156 -2.880 8.989 1.00 93.31 187 HIS A C 1
ATOM 1417 O O . HIS A 1 187 ? 0.366 -1.859 8.529 1.00 93.31 187 HIS A O 1
ATOM 1423 N N . LEU A 1 188 ? -1.238 -3.443 8.464 1.00 94.19 188 LEU A N 1
ATOM 1424 C CA . LEU A 1 188 ? -1.926 -2.900 7.304 1.00 94.19 188 LEU A CA 1
ATOM 1425 C C . LEU A 1 188 ? -3.349 -2.539 7.698 1.00 94.19 188 LEU A C 1
ATOM 1427 O O . LEU A 1 188 ? -4.024 -3.324 8.352 1.00 94.19 188 LEU A O 1
ATOM 1431 N N . ALA A 1 189 ? -3.807 -1.363 7.301 1.00 93.81 189 ALA A N 1
ATOM 1432 C CA . ALA A 1 189 ? -5.216 -1.017 7.334 1.00 93.81 189 ALA A CA 1
ATOM 1433 C C . ALA A 1 189 ? -5.720 -0.882 5.899 1.00 93.81 189 ALA A C 1
ATOM 1435 O O . ALA A 1 189 ? -4.973 -0.468 5.010 1.00 93.81 189 ALA A O 1
ATOM 1436 N N . ILE A 1 190 ? -6.964 -1.269 5.652 1.00 91.94 190 ILE A N 1
ATOM 1437 C CA . ILE A 1 190 ? -7.555 -1.221 4.320 1.00 91.94 190 ILE A CA 1
ATOM 1438 C C . ILE A 1 190 ? -8.970 -0.667 4.432 1.00 91.94 190 ILE A C 1
ATOM 1440 O O . ILE A 1 190 ? -9.772 -1.185 5.210 1.00 91.94 190 ILE A O 1
ATOM 1444 N N . SER A 1 191 ? -9.257 0.397 3.690 1.00 89.69 191 SER A N 1
ATOM 1445 C CA . SER A 1 191 ? -10.601 0.966 3.568 1.00 89.69 191 SER A CA 1
ATOM 1446 C C . SER A 1 191 ? -10.748 1.754 2.276 1.00 89.69 191 SER A C 1
ATOM 1448 O O . SER A 1 191 ? -9.766 2.251 1.720 1.00 89.69 191 SER A O 1
ATOM 1450 N N . GLY A 1 192 ? -11.980 1.975 1.838 1.00 78.19 192 GLY A N 1
ATOM 1451 C CA . GLY A 1 192 ? -12.253 3.026 0.875 1.00 78.19 192 GLY A CA 1
ATOM 1452 C C . GLY A 1 192 ? -13.627 2.925 0.255 1.00 78.19 192 GLY A C 1
ATOM 1453 O O . GLY A 1 192 ? -14.481 2.153 0.687 1.00 78.19 192 GLY A O 1
ATOM 1454 N N . ASP A 1 193 ? -13.803 3.748 -0.771 1.00 67.62 193 ASP A N 1
ATOM 1455 C CA . ASP A 1 193 ? -15.106 4.078 -1.320 1.00 67.62 193 ASP A CA 1
ATOM 1456 C C . ASP A 1 193 ? -15.925 2.833 -1.685 1.00 67.62 193 ASP A C 1
ATOM 1458 O O . ASP A 1 193 ? -15.445 1.904 -2.338 1.00 67.62 193 ASP A O 1
ATOM 1462 N N . CYS A 1 194 ? -17.199 2.864 -1.295 1.00 69.44 194 CYS A N 1
ATOM 1463 C CA . CYS A 1 194 ? -18.177 1.781 -1.422 1.00 69.44 194 CYS A CA 1
ATOM 1464 C C . CYS A 1 194 ? -17.956 0.562 -0.506 1.00 69.44 194 CYS A C 1
ATOM 1466 O O . CYS A 1 194 ? -18.743 -0.380 -0.593 1.00 69.44 194 CYS A O 1
ATOM 1468 N N . ALA A 1 195 ? -16.949 0.547 0.375 1.00 75.44 195 ALA A N 1
ATOM 1469 C CA . ALA A 1 195 ? -16.866 -0.440 1.450 1.00 75.44 195 ALA A CA 1
ATOM 1470 C C . ALA A 1 195 ? -17.582 0.084 2.702 1.00 75.44 195 ALA A C 1
ATOM 1472 O O . ALA A 1 195 ? -17.342 1.205 3.133 1.00 75.44 195 ALA A O 1
ATOM 1473 N N . GLU A 1 196 ? -18.423 -0.742 3.325 1.00 83.88 196 GLU A N 1
ATOM 1474 C CA . GLU A 1 196 ? -19.043 -0.420 4.624 1.00 83.88 196 GLU A CA 1
ATOM 1475 C C . GLU A 1 196 ? -18.135 -0.763 5.817 1.00 83.88 196 GLU A C 1
ATOM 1477 O O . GLU A 1 196 ? -18.530 -0.654 6.977 1.00 83.88 196 GLU A O 1
ATOM 1482 N N . ARG A 1 197 ? -16.919 -1.238 5.523 1.00 87.69 197 ARG A N 1
ATOM 1483 C CA . ARG A 1 197 ? -15.998 -1.833 6.486 1.00 87.69 197 ARG A CA 1
ATOM 1484 C C . ARG A 1 197 ? -14.573 -1.361 6.255 1.00 87.69 197 ARG A C 1
ATOM 1486 O O . ARG A 1 197 ? -14.143 -1.213 5.110 1.00 87.69 197 ARG A O 1
ATOM 1493 N N . ALA A 1 198 ? -13.833 -1.209 7.345 1.00 90.81 198 ALA A N 1
ATOM 1494 C CA . ALA A 1 198 ? -12.379 -1.140 7.328 1.00 90.81 198 ALA A CA 1
ATOM 1495 C C . ALA A 1 198 ? -11.788 -2.423 7.918 1.00 90.81 198 ALA A C 1
ATOM 1497 O O . ALA A 1 198 ? -12.362 -3.032 8.818 1.00 90.81 198 ALA A O 1
ATOM 1498 N N . TYR A 1 199 ? -10.621 -2.820 7.430 1.00 91.75 199 TYR A N 1
ATOM 1499 C CA . TYR A 1 199 ? -9.929 -4.025 7.874 1.00 91.75 199 TYR A CA 1
ATOM 1500 C C . TYR A 1 199 ? -8.565 -3.648 8.428 1.00 91.75 199 TYR A C 1
ATOM 1502 O O . TYR A 1 199 ? -7.833 -2.891 7.791 1.00 91.75 199 TYR A O 1
ATOM 1510 N N . VAL A 1 200 ? -8.202 -4.198 9.582 1.00 93.06 200 VAL A N 1
ATOM 1511 C CA . VAL A 1 200 ? -6.855 -4.091 10.142 1.00 93.06 200 VAL A CA 1
ATOM 1512 C C . VAL A 1 200 ? -6.230 -5.475 10.142 1.00 93.06 200 VAL A C 1
ATOM 1514 O O . VAL A 1 200 ? -6.789 -6.427 10.679 1.00 93.06 200 VAL A O 1
ATOM 1517 N N . LEU A 1 201 ? -5.059 -5.585 9.532 1.00 92.75 201 LEU A N 1
ATOM 1518 C CA . LEU A 1 201 ? -4.265 -6.796 9.424 1.00 92.75 201 LEU A CA 1
ATOM 1519 C C . LEU A 1 201 ? -2.979 -6.627 10.233 1.00 92.75 201 LEU A C 1
ATOM 1521 O O . LEU A 1 201 ? -2.311 -5.590 10.154 1.00 92.75 201 LEU A O 1
ATOM 1525 N N . ARG A 1 202 ? -2.587 -7.678 10.948 1.00 91.06 202 ARG A N 1
ATOM 1526 C CA . ARG A 1 202 ? -1.272 -7.772 11.589 1.00 91.06 202 ARG A CA 1
ATOM 1527 C C . ARG A 1 202 ? -0.381 -8.757 10.831 1.00 91.06 202 ARG A C 1
ATOM 1529 O O . ARG A 1 202 ? -0.906 -9.721 10.271 1.00 91.06 202 ARG A O 1
ATOM 1536 N N . PRO A 1 203 ? 0.943 -8.547 10.794 1.00 89.19 203 PRO A N 1
ATOM 1537 C CA . PRO A 1 203 ? 1.858 -9.580 10.324 1.00 89.19 203 PRO A CA 1
ATOM 1538 C C . PRO A 1 203 ? 1.649 -10.877 11.120 1.00 89.19 203 PRO A C 1
ATOM 1540 O O . PRO A 1 203 ? 1.480 -10.816 12.334 1.00 89.19 203 PRO A O 1
ATOM 1543 N N . ASP A 1 204 ? 1.663 -12.031 10.451 1.00 83.75 204 ASP A N 1
ATOM 1544 C CA . ASP A 1 204 ? 1.638 -13.339 11.124 1.00 83.75 204 ASP A CA 1
ATOM 1545 C C . ASP A 1 204 ? 2.931 -13.521 11.938 1.00 83.75 204 ASP A C 1
ATOM 1547 O O . ASP A 1 204 ? 4.021 -13.356 11.384 1.00 83.75 204 ASP A O 1
ATOM 1551 N N . ASP A 1 205 ? 2.830 -13.859 13.224 1.00 72.25 205 ASP A N 1
ATOM 1552 C CA . ASP A 1 205 ? 3.974 -14.047 14.128 1.00 72.25 205 ASP A CA 1
ATOM 1553 C C . ASP A 1 205 ? 4.773 -15.335 13.836 1.00 72.25 205 ASP A C 1
ATOM 1555 O O . ASP A 1 205 ? 5.896 -15.497 14.318 1.00 72.25 205 ASP A O 1
ATOM 1559 N N . ALA A 1 206 ? 4.229 -16.264 13.039 1.00 70.94 206 ALA A N 1
ATOM 1560 C CA . ALA A 1 206 ? 4.869 -17.534 12.694 1.00 70.94 206 ALA A CA 1
ATOM 1561 C C . ALA A 1 206 ? 4.793 -17.857 11.185 1.00 70.94 206 ALA A C 1
ATOM 1563 O O . ALA A 1 206 ? 4.349 -18.948 10.804 1.00 70.94 206 ALA A O 1
ATOM 1564 N N . PRO A 1 207 ? 5.297 -16.969 10.307 1.00 62.41 207 PRO A N 1
ATOM 1565 C CA . PRO A 1 207 ? 5.102 -17.083 8.861 1.00 62.41 207 PRO A CA 1
ATOM 1566 C C . PRO A 1 207 ? 5.772 -18.337 8.269 1.00 62.41 207 PRO A C 1
ATOM 1568 O O . PRO A 1 207 ? 5.267 -18.936 7.318 1.00 62.41 207 PRO A O 1
ATOM 1571 N N . GLU A 1 208 ? 6.884 -18.787 8.865 1.00 64.19 208 GLU A N 1
ATOM 1572 C CA . GLU A 1 208 ? 7.612 -19.995 8.452 1.00 64.19 208 GLU A CA 1
ATOM 1573 C C . GLU A 1 208 ? 6.794 -21.276 8.652 1.00 64.19 208 GLU A C 1
ATOM 1575 O O . GLU A 1 208 ? 6.877 -22.191 7.836 1.00 64.19 208 GLU A O 1
ATOM 1580 N N . ARG A 1 209 ? 5.954 -21.338 9.696 1.00 59.16 209 ARG A N 1
ATOM 1581 C CA . ARG A 1 209 ? 5.119 -22.521 9.970 1.00 59.16 209 ARG A CA 1
ATOM 1582 C C . ARG A 1 209 ? 4.044 -22.732 8.911 1.00 59.16 209 ARG A C 1
ATOM 1584 O O . ARG A 1 209 ? 3.595 -23.859 8.735 1.00 59.16 209 ARG A O 1
ATOM 1591 N N . ARG A 1 210 ? 3.644 -21.663 8.218 1.00 58.16 210 ARG A N 1
ATOM 1592 C CA . ARG A 1 210 ? 2.657 -21.698 7.133 1.00 58.16 210 ARG A CA 1
ATOM 1593 C C . ARG A 1 210 ? 3.295 -21.719 5.741 1.00 58.16 210 ARG A C 1
ATOM 1595 O O . ARG A 1 210 ? 2.575 -21.629 4.758 1.00 58.16 210 ARG A O 1
ATOM 1602 N N . GLY A 1 211 ? 4.629 -21.758 5.639 1.00 62.06 211 GLY A N 1
ATOM 1603 C CA . GLY A 1 211 ? 5.329 -21.661 4.350 1.00 62.06 211 GLY A CA 1
ATOM 1604 C C . GLY A 1 211 ? 5.116 -20.324 3.623 1.00 62.06 211 GLY A C 1
ATOM 1605 O O . GLY A 1 211 ? 5.423 -20.206 2.438 1.00 62.06 211 GLY A O 1
ATOM 1606 N N . MET A 1 212 ? 4.605 -19.303 4.319 1.00 66.94 212 MET A N 1
ATOM 1607 C CA . MET A 1 212 ? 4.188 -18.029 3.739 1.00 66.94 212 MET A CA 1
ATOM 1608 C C . MET A 1 212 ? 4.929 -16.869 4.411 1.00 66.94 212 MET A C 1
ATOM 1610 O O . MET A 1 212 ? 4.422 -16.270 5.360 1.00 66.94 212 MET A O 1
ATOM 1614 N N . PRO A 1 213 ? 6.111 -16.478 3.899 1.00 67.75 213 PRO A N 1
ATOM 1615 C CA . PRO A 1 213 ? 6.980 -15.478 4.534 1.00 67.75 213 PRO A CA 1
ATOM 1616 C C . PRO A 1 213 ? 6.362 -14.071 4.662 1.00 67.75 213 PRO A C 1
ATOM 1618 O O . PRO A 1 213 ? 6.916 -13.219 5.348 1.00 67.75 213 PRO A O 1
ATOM 1621 N N . HIS A 1 214 ? 5.214 -13.815 4.024 1.00 75.56 214 HIS A N 1
ATOM 1622 C CA . HIS A 1 214 ? 4.500 -12.535 4.095 1.00 75.56 214 HIS A CA 1
ATOM 1623 C C . HIS A 1 214 ? 3.016 -12.715 4.440 1.00 75.56 214 HIS A C 1
ATOM 1625 O O . HIS A 1 214 ? 2.189 -11.929 3.989 1.00 75.56 214 HIS A O 1
ATOM 1631 N N . ALA A 1 215 ? 2.675 -13.755 5.206 1.00 81.38 215 ALA A N 1
ATOM 1632 C CA . ALA A 1 215 ? 1.320 -13.932 5.712 1.00 81.38 215 ALA A CA 1
ATOM 1633 C C . ALA A 1 215 ? 0.937 -12.813 6.692 1.00 81.38 215 ALA A C 1
ATOM 1635 O O . ALA A 1 215 ? 1.770 -12.323 7.467 1.00 81.38 215 ALA A O 1
ATOM 1636 N N . TYR A 1 216 ? -0.336 -12.434 6.629 1.00 88.88 216 TYR A N 1
ATOM 1637 C CA . TYR A 1 216 ? -0.995 -11.494 7.521 1.00 88.88 216 TYR A CA 1
ATOM 1638 C C . TYR A 1 216 ? -2.267 -12.141 8.062 1.00 88.88 216 TYR A C 1
ATOM 1640 O O . TYR A 1 216 ? -2.977 -12.820 7.320 1.00 88.88 216 TYR A O 1
ATOM 1648 N 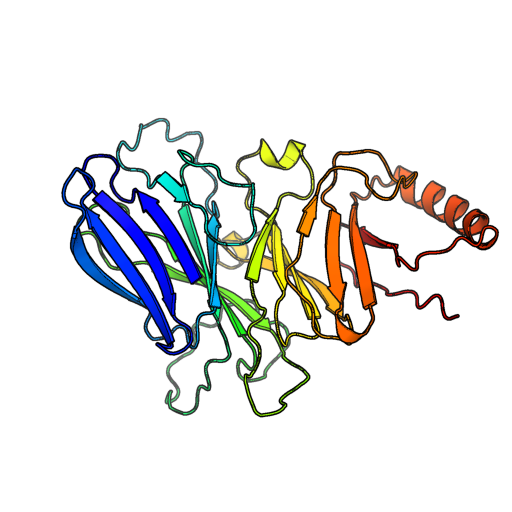N . ASP A 1 217 ? -2.564 -11.890 9.331 1.00 87.75 217 ASP A N 1
ATOM 1649 C CA . ASP A 1 217 ? -3.817 -12.294 9.960 1.00 87.75 217 ASP A CA 1
ATOM 1650 C C . ASP A 1 217 ? -4.732 -11.073 10.124 1.00 87.75 217 ASP A C 1
ATOM 1652 O O . ASP A 1 217 ? -4.270 -9.956 10.388 1.00 87.75 217 ASP A O 1
ATOM 1656 N N . LEU A 1 218 ? -6.044 -11.286 9.995 1.00 88.06 218 LEU A N 1
ATOM 1657 C CA . LEU A 1 218 ? -7.037 -10.269 10.330 1.00 88.06 218 LEU A CA 1
ATOM 1658 C C . LEU A 1 218 ? -6.992 -9.999 11.834 1.00 88.06 218 LEU A C 1
ATOM 1660 O O . LEU A 1 218 ? -7.264 -10.888 12.637 1.00 88.06 218 LEU A O 1
ATOM 1664 N N . LEU A 1 219 ? -6.648 -8.766 12.202 1.00 88.69 219 LEU A N 1
ATOM 1665 C CA . LEU A 1 219 ? -6.685 -8.301 13.582 1.00 88.69 219 LEU A CA 1
ATOM 1666 C C . LEU A 1 219 ? -8.099 -7.860 13.953 1.00 88.69 219 LEU A C 1
ATOM 1668 O O . LEU A 1 219 ? -8.629 -8.292 14.970 1.00 88.69 219 LEU A O 1
ATOM 1672 N N . CYS A 1 220 ? -8.713 -7.012 13.127 1.00 88.12 220 CYS A N 1
ATOM 1673 C CA . CYS A 1 220 ? -10.109 -6.641 13.294 1.00 88.12 220 CYS A CA 1
ATOM 1674 C C . CYS A 1 220 ? -10.761 -6.219 11.980 1.00 88.12 220 CYS A C 1
ATOM 1676 O O . CYS A 1 220 ? -10.111 -5.771 11.033 1.00 88.12 220 CYS A O 1
ATOM 1678 N N . GLU A 1 221 ? -12.080 -6.346 11.974 1.00 89.81 221 GLU A N 1
ATOM 1679 C CA . GLU A 1 221 ? -12.975 -5.740 11.005 1.00 89.81 221 GLU A CA 1
ATOM 1680 C C . GLU A 1 221 ? -13.786 -4.672 11.739 1.00 89.81 221 GLU A C 1
ATOM 1682 O O . GLU A 1 221 ? -14.315 -4.921 12.823 1.00 89.81 221 GLU A O 1
ATOM 1687 N N . ILE A 1 222 ? -13.842 -3.476 11.165 1.00 88.75 222 ILE A N 1
ATOM 1688 C CA . ILE A 1 222 ? -14.581 -2.337 11.694 1.00 88.75 222 ILE A CA 1
ATOM 1689 C C . ILE A 1 222 ? -15.786 -2.146 10.786 1.00 88.75 222 ILE A C 1
ATOM 1691 O O . ILE A 1 222 ? -15.634 -1.686 9.655 1.00 88.75 222 ILE A O 1
ATOM 1695 N N . ASP A 1 223 ? -16.965 -2.517 11.273 1.00 89.25 223 ASP A N 1
ATOM 1696 C CA . ASP A 1 223 ? -18.231 -2.281 10.584 1.00 89.25 223 ASP A CA 1
ATOM 1697 C C . ASP A 1 223 ? -18.705 -0.855 10.871 1.00 89.25 223 ASP A C 1
ATOM 1699 O O . ASP A 1 223 ? -19.034 -0.508 12.006 1.00 89.25 223 ASP A O 1
ATOM 1703 N N . CYS A 1 224 ? -18.687 -0.010 9.845 1.00 86.25 224 CYS A N 1
ATOM 1704 C CA . CYS A 1 224 ? -19.131 1.372 9.962 1.00 86.25 224 CYS A CA 1
ATOM 1705 C C . CYS A 1 224 ? -20.608 1.536 9.601 1.00 86.25 224 CYS A C 1
ATOM 1707 O O . CYS A 1 224 ? -21.154 2.612 9.855 1.00 86.25 224 CYS A O 1
ATOM 1709 N N . GLU A 1 225 ? -21.238 0.509 9.006 1.00 85.62 225 GLU A N 1
ATOM 1710 C CA . GLU A 1 225 ? -22.624 0.538 8.513 1.00 85.62 225 GLU A CA 1
ATOM 1711 C C . GLU A 1 225 ? -22.918 1.790 7.646 1.00 85.62 225 GLU A C 1
ATOM 1713 O O . GLU A 1 225 ? -24.010 2.368 7.675 1.00 85.62 225 GLU A O 1
ATOM 1718 N N . ALA A 1 226 ? -21.884 2.251 6.940 1.00 84.12 226 ALA A N 1
ATOM 1719 C CA . ALA A 1 226 ? -21.823 3.420 6.069 1.00 84.12 226 ALA A CA 1
ATOM 1720 C C . ALA A 1 226 ? -20.545 3.331 5.226 1.00 84.12 226 ALA A C 1
ATOM 1722 O O . ALA A 1 226 ? -19.590 2.664 5.626 1.00 84.12 226 ALA A O 1
ATOM 1723 N N . THR A 1 227 ? -20.505 4.021 4.089 1.00 84.62 227 THR A N 1
ATOM 1724 C CA . THR A 1 227 ? -19.326 4.124 3.232 1.00 84.62 227 THR A CA 1
ATOM 1725 C C . THR A 1 227 ? -18.146 4.659 4.027 1.00 84.62 227 THR A C 1
ATOM 1727 O O . THR A 1 227 ? -18.152 5.785 4.539 1.00 84.62 227 THR A O 1
ATOM 1730 N N . VAL A 1 228 ? -17.102 3.842 4.083 1.00 87.50 228 VAL A N 1
ATOM 1731 C CA . VAL A 1 228 ? -15.842 4.182 4.715 1.00 87.50 228 VAL A CA 1
ATOM 1732 C C . VAL A 1 228 ? -14.977 4.935 3.721 1.00 87.50 228 VAL A C 1
ATOM 1734 O O . VAL A 1 228 ? -14.662 4.439 2.642 1.00 87.50 228 VAL A O 1
ATOM 1737 N N . GLY A 1 229 ? -14.566 6.141 4.091 1.00 85.25 229 GLY A N 1
ATOM 1738 C CA . GLY A 1 229 ? -13.629 6.914 3.288 1.00 85.25 229 GLY A CA 1
ATOM 1739 C C . GLY A 1 229 ? -12.182 6.469 3.435 1.00 85.25 229 GLY A C 1
ATOM 1740 O O . GLY A 1 229 ? -11.856 5.433 4.014 1.00 85.25 229 GLY A O 1
ATOM 1741 N N . SER A 1 230 ? -11.287 7.308 2.921 1.00 87.50 230 SER A N 1
ATOM 1742 C CA . SER A 1 230 ? -9.850 7.163 3.155 1.00 87.50 230 SER A CA 1
ATOM 1743 C C . SER A 1 230 ? -9.519 7.267 4.644 1.00 87.50 230 SER A C 1
ATOM 1745 O O . SER A 1 230 ? -9.905 8.241 5.290 1.00 87.50 230 SER A O 1
ATOM 1747 N N . LEU A 1 231 ? -8.765 6.302 5.174 1.00 90.69 231 LEU A N 1
ATOM 1748 C CA . LEU A 1 231 ? -8.281 6.364 6.554 1.00 90.69 231 LEU A CA 1
ATOM 1749 C C . LEU A 1 231 ? -7.237 7.462 6.727 1.00 90.69 231 LEU A C 1
ATOM 1751 O O . LEU A 1 231 ? -6.489 7.800 5.804 1.00 90.69 231 LEU A O 1
ATOM 1755 N N . ALA A 1 232 ? -7.113 7.924 7.966 1.00 90.25 232 ALA A N 1
ATOM 1756 C CA . ALA A 1 232 ? -5.905 8.574 8.444 1.00 90.25 232 ALA A CA 1
ATOM 1757 C C . ALA A 1 232 ? -5.300 7.759 9.588 1.00 90.25 232 ALA A C 1
ATOM 1759 O O . ALA A 1 232 ? -6.017 7.150 10.382 1.00 90.25 232 ALA A O 1
ATOM 1760 N N . ILE A 1 233 ? -3.970 7.754 9.674 1.00 90.25 233 ILE A N 1
ATOM 1761 C CA . ILE A 1 233 ? -3.247 7.112 10.770 1.00 90.25 233 ILE A CA 1
ATOM 1762 C C . ILE A 1 233 ? -2.321 8.141 11.401 1.00 90.25 233 ILE A C 1
ATOM 1764 O O . ILE A 1 233 ? -1.409 8.651 10.754 1.00 90.25 233 ILE A O 1
ATOM 1768 N N . GLY A 1 234 ? -2.566 8.439 12.672 1.00 88.88 234 GLY A N 1
ATOM 1769 C CA . GLY A 1 234 ? -1.796 9.397 13.460 1.00 88.88 234 GLY A CA 1
ATOM 1770 C C . GLY A 1 234 ? -1.234 8.753 14.719 1.00 88.88 234 GLY A C 1
ATOM 1771 O O . GLY A 1 234 ? -1.679 7.690 15.127 1.00 88.88 234 GLY A O 1
ATOM 1772 N N . TYR A 1 235 ? -0.244 9.391 15.333 1.00 86.56 235 TYR A N 1
ATOM 1773 C CA . TYR A 1 235 ? 0.337 8.939 16.610 1.00 86.56 235 TYR A CA 1
ATOM 1774 C C . TYR A 1 235 ? 0.209 10.015 17.695 1.00 86.56 235 TYR A C 1
ATOM 1776 O O . TYR A 1 235 ? 0.347 9.732 18.885 1.00 86.56 235 TYR A O 1
ATOM 1784 N N . ASP A 1 236 ? -0.109 11.242 17.278 1.00 83.31 236 ASP A N 1
ATOM 1785 C CA . ASP A 1 236 ? -0.429 12.342 18.171 1.00 83.31 236 ASP A CA 1
ATOM 1786 C C . ASP A 1 236 ? -1.794 12.140 18.830 1.00 83.31 236 ASP A C 1
ATOM 1788 O O . ASP A 1 236 ? -2.623 11.328 18.401 1.00 83.31 236 ASP A O 1
ATOM 1792 N N . ASP A 1 237 ? -2.027 12.868 19.918 1.00 70.88 237 ASP A N 1
ATOM 1793 C CA . ASP A 1 237 ? -3.303 12.832 20.616 1.00 70.88 237 ASP A CA 1
ATOM 1794 C C . ASP A 1 237 ? -4.169 14.041 20.317 1.00 70.88 237 ASP A C 1
ATOM 1796 O O . ASP A 1 237 ? -3.962 15.118 20.866 1.00 70.88 237 ASP A O 1
ATOM 1800 N N . PHE A 1 238 ? -5.149 13.835 19.438 1.00 65.94 238 PHE A N 1
ATOM 1801 C CA . PHE A 1 238 ? -6.146 14.841 19.094 1.00 65.94 238 PHE A CA 1
ATOM 1802 C C . PHE A 1 238 ? -7.377 14.788 20.004 1.00 65.94 238 PHE A C 1
ATOM 1804 O O . PHE A 1 238 ? -8.107 15.771 20.077 1.00 65.94 238 PHE A O 1
ATOM 1811 N N . CYS A 1 239 ? -7.597 13.677 20.712 1.00 64.56 239 CYS A N 1
ATOM 1812 C CA . CYS A 1 239 ? -8.793 13.467 21.530 1.00 64.56 239 CYS A CA 1
ATOM 1813 C C . CYS A 1 239 ? -8.553 13.720 23.026 1.00 64.56 239 CYS A C 1
ATOM 1815 O O . CYS A 1 239 ? -9.484 13.544 23.804 1.00 64.56 239 CYS A O 1
ATOM 1817 N N . GLN A 1 240 ? -7.334 14.125 23.418 1.00 63.12 240 GLN A N 1
ATOM 1818 C CA . GLN A 1 240 ? -6.936 14.375 24.814 1.00 63.12 240 GLN A CA 1
ATOM 1819 C C . GLN A 1 240 ? -7.389 13.249 25.755 1.00 63.12 240 GLN A C 1
ATOM 1821 O O . GLN A 1 240 ? -7.955 13.490 26.817 1.00 63.12 240 GLN A O 1
ATOM 1826 N N . THR A 1 241 ? -7.216 11.999 25.332 1.00 57.81 241 THR A N 1
ATOM 1827 C CA . THR A 1 241 ? -7.676 10.859 26.123 1.00 57.81 241 THR A CA 1
ATOM 1828 C C . THR A 1 241 ? -6.631 10.510 27.173 1.00 57.81 241 THR A C 1
ATOM 1830 O O . THR A 1 241 ? -5.466 10.356 26.828 1.00 57.81 241 THR A O 1
ATOM 1833 N N . ASP A 1 242 ? -7.046 10.260 28.417 1.00 55.78 242 ASP A N 1
ATOM 1834 C CA . ASP A 1 242 ? -6.160 9.821 29.517 1.00 55.78 242 ASP A CA 1
ATOM 1835 C C . ASP A 1 242 ? -5.513 8.434 29.297 1.00 55.78 242 ASP A C 1
ATOM 1837 O O . ASP A 1 242 ? -4.724 7.955 30.111 1.00 55.78 242 ASP A O 1
ATOM 1841 N N . VAL A 1 243 ? -5.823 7.769 28.178 1.00 55.06 243 VAL A N 1
ATOM 1842 C CA . VAL A 1 243 ? -5.180 6.524 27.749 1.00 55.06 243 VAL A CA 1
ATOM 1843 C C . VAL A 1 243 ? -3.745 6.854 27.332 1.00 55.06 243 VAL A C 1
ATOM 1845 O O . VAL A 1 243 ? -3.546 7.708 26.475 1.00 55.06 243 VAL A O 1
ATOM 1848 N N . LYS A 1 244 ? -2.760 6.188 27.955 1.00 54.12 244 LYS A N 1
ATOM 1849 C CA . LYS A 1 244 ? -1.309 6.458 27.867 1.00 54.12 244 LYS A CA 1
ATOM 1850 C C . LYS A 1 244 ? -0.824 7.187 26.586 1.00 54.12 244 LYS A C 1
ATOM 1852 O O . LYS A 1 244 ? -1.157 6.812 25.459 1.00 54.12 244 LYS A O 1
ATOM 1857 N N . PRO A 1 245 ? 0.098 8.154 26.739 1.00 52.59 245 PRO A N 1
ATOM 1858 C CA . PRO A 1 245 ? 0.159 9.363 25.928 1.00 52.59 245 PRO A CA 1
ATOM 1859 C C . PRO A 1 245 ? 1.025 9.178 24.666 1.00 52.59 245 PRO A C 1
ATOM 1861 O O . PRO A 1 245 ? 2.133 8.647 24.726 1.00 52.59 245 PRO A O 1
ATOM 1864 N N . HIS A 1 246 ? 0.557 9.692 23.527 1.00 59.78 246 HIS A N 1
ATOM 1865 C CA . HIS A 1 246 ? 1.382 10.181 22.400 1.00 59.78 246 HIS A CA 1
ATOM 1866 C C . HIS A 1 246 ? 2.288 9.214 21.609 1.00 59.78 246 HIS A C 1
ATOM 1868 O O . HIS A 1 246 ? 3.197 9.680 20.919 1.00 59.78 246 HIS A O 1
ATOM 1874 N N . ARG A 1 247 ? 2.117 7.886 21.686 1.00 77.31 247 ARG A N 1
ATOM 1875 C CA . ARG A 1 247 ? 3.057 6.962 21.001 1.00 77.31 247 ARG A CA 1
ATOM 1876 C C . ARG A 1 247 ? 2.435 5.785 20.267 1.00 77.31 247 ARG A C 1
ATOM 1878 O O . ARG A 1 247 ? 3.144 5.139 19.499 1.00 77.31 247 ARG A O 1
ATOM 1885 N N . TRP A 1 248 ? 1.151 5.517 20.464 1.00 85.75 248 TRP A N 1
ATOM 1886 C CA . TRP A 1 248 ? 0.442 4.442 19.774 1.00 85.75 248 TRP A CA 1
ATOM 1887 C C . TRP A 1 248 ? -0.277 4.957 18.530 1.00 85.75 248 TRP A C 1
ATOM 1889 O O . TRP A 1 248 ? -0.714 6.107 18.490 1.00 85.75 248 TRP A O 1
ATOM 1899 N N . ALA A 1 249 ? -0.396 4.101 17.518 1.00 88.88 249 ALA A N 1
ATOM 1900 C CA . ALA A 1 249 ? -1.143 4.424 16.316 1.00 88.88 249 ALA A CA 1
ATOM 1901 C C . ALA A 1 249 ? -2.638 4.573 16.624 1.00 88.88 249 ALA A C 1
ATOM 1903 O O . ALA A 1 249 ? -3.237 3.761 17.330 1.00 88.88 249 ALA A O 1
ATOM 1904 N N . LYS A 1 250 ? -3.228 5.614 16.046 1.00 89.62 250 LYS A N 1
ATOM 1905 C CA . LYS A 1 250 ? -4.655 5.911 16.043 1.00 89.62 250 LYS A CA 1
ATOM 1906 C C . LYS A 1 250 ? -5.145 5.868 14.615 1.00 89.62 250 LYS A C 1
ATOM 1908 O O . LYS A 1 250 ? -4.585 6.546 13.752 1.00 89.62 250 LYS A O 1
ATOM 1913 N N . ILE A 1 251 ? -6.168 5.063 14.385 1.00 91.06 251 ILE A N 1
ATOM 1914 C CA . ILE A 1 251 ? -6.788 4.853 13.087 1.00 91.06 251 ILE A CA 1
ATOM 1915 C C . ILE A 1 251 ? -8.085 5.653 13.083 1.00 91.06 251 ILE A C 1
ATOM 1917 O O . ILE A 1 251 ? -8.980 5.395 13.885 1.00 91.06 251 ILE A O 1
ATOM 1921 N N . TYR A 1 252 ? -8.160 6.636 12.194 1.00 91.25 252 TYR A N 1
ATOM 1922 C CA . TYR A 1 252 ? -9.326 7.485 11.996 1.00 91.25 252 TYR A CA 1
ATOM 1923 C C . TYR A 1 252 ? -10.085 6.960 10.783 1.00 91.25 252 TYR A C 1
ATOM 1925 O O . TYR A 1 252 ? -9.550 6.943 9.671 1.00 91.25 252 TYR A O 1
ATOM 1933 N N . VAL A 1 253 ? -11.315 6.514 11.014 1.00 91.50 253 VAL A N 1
ATOM 1934 C CA . VAL A 1 253 ? -12.167 5.852 10.028 1.00 91.50 253 VAL A CA 1
ATOM 1935 C C . VAL A 1 253 ? -13.382 6.745 9.762 1.00 91.50 253 VAL A C 1
ATOM 1937 O O . VAL A 1 253 ? -14.312 6.767 10.574 1.00 91.50 253 VAL A O 1
ATOM 1940 N N . PRO A 1 254 ? -13.380 7.537 8.675 1.00 90.00 254 PRO A N 1
ATOM 1941 C CA . PRO A 1 254 ? -14.523 8.373 8.331 1.00 90.00 254 PRO A CA 1
ATOM 1942 C C . PRO A 1 254 ? -15.669 7.514 7.784 1.00 90.00 254 PRO A C 1
ATOM 1944 O O . PRO A 1 254 ? -15.468 6.745 6.847 1.00 90.00 254 PRO A O 1
ATOM 1947 N N . ALA A 1 255 ? -16.863 7.683 8.347 1.00 89.25 255 ALA A N 1
ATOM 1948 C CA . ALA A 1 255 ? -18.099 7.027 7.934 1.00 89.25 255 ALA A CA 1
ATOM 1949 C C . ALA A 1 255 ? -19.062 8.080 7.367 1.00 89.25 255 ALA A C 1
ATOM 1951 O O . ALA A 1 255 ? -19.740 8.788 8.117 1.00 89.25 255 ALA A O 1
ATOM 1952 N N . TYR A 1 256 ? -19.076 8.217 6.038 1.00 82.38 256 TYR A N 1
ATOM 1953 C CA . TYR A 1 256 ? -19.632 9.390 5.354 1.00 82.38 256 TYR A CA 1
ATOM 1954 C C . TYR A 1 256 ? -21.128 9.597 5.596 1.00 82.38 256 TYR A C 1
ATOM 1956 O O . TYR A 1 256 ? -21.539 10.682 5.998 1.00 82.38 256 TYR A O 1
ATOM 1964 N N . GLU A 1 257 ? -21.954 8.574 5.388 1.00 83.25 257 GLU A N 1
ATOM 1965 C CA . GLU A 1 257 ? -23.416 8.672 5.511 1.00 83.25 257 GLU A CA 1
ATOM 1966 C C . GLU A 1 257 ? -23.877 8.847 6.960 1.00 83.25 257 GLU A C 1
ATOM 1968 O O . GLU A 1 257 ? -25.024 9.218 7.202 1.00 83.25 257 GLU A O 1
ATOM 1973 N N . ARG A 1 258 ? -22.989 8.591 7.924 1.00 85.00 258 ARG A N 1
ATOM 1974 C CA . ARG A 1 258 ? -23.257 8.768 9.353 1.00 85.00 258 ARG A CA 1
ATOM 1975 C C . ARG A 1 258 ? -22.773 10.096 9.905 1.00 85.00 258 ARG A C 1
ATOM 1977 O O . ARG A 1 258 ? -23.070 10.368 11.062 1.00 85.00 258 ARG A O 1
ATOM 1984 N N . ASP A 1 259 ? -22.041 10.882 9.115 1.00 86.38 259 ASP A N 1
ATOM 1985 C CA . ASP A 1 259 ? -21.389 12.115 9.570 1.00 86.38 259 ASP A CA 1
ATOM 1986 C C . ASP A 1 259 ? -20.539 11.882 10.838 1.00 86.38 259 ASP A C 1
ATOM 1988 O O . ASP A 1 259 ? -20.570 12.642 11.805 1.00 86.38 259 ASP A O 1
ATOM 1992 N N . LYS A 1 260 ? -19.814 10.752 10.866 1.00 87.88 260 LYS A N 1
ATOM 1993 C CA . LYS A 1 260 ? -19.003 10.312 12.011 1.00 87.88 260 LYS A CA 1
ATOM 1994 C C . LYS A 1 260 ? -17.578 9.981 11.591 1.00 87.88 260 LYS A C 1
ATOM 1996 O O . LYS A 1 260 ? -17.322 9.518 10.480 1.00 87.88 260 LYS A O 1
ATOM 2001 N N . ILE A 1 261 ? -16.647 10.158 12.525 1.00 88.62 261 ILE A N 1
ATOM 2002 C CA . ILE A 1 261 ? -15.285 9.629 12.433 1.00 88.62 261 ILE A CA 1
ATOM 2003 C C . ILE A 1 261 ? -15.081 8.707 13.629 1.00 88.62 261 ILE A C 1
ATOM 2005 O O . ILE A 1 261 ? -15.072 9.163 14.773 1.00 88.62 261 ILE A O 1
ATOM 2009 N N . PHE A 1 262 ? -14.907 7.417 13.362 1.00 88.06 262 PHE A N 1
ATOM 2010 C CA . PHE A 1 262 ? -14.520 6.462 14.392 1.00 88.06 262 PHE A CA 1
ATOM 2011 C C . PHE A 1 262 ? -13.016 6.563 14.629 1.00 88.06 262 PHE A C 1
ATOM 2013 O O . PHE A 1 262 ? -12.238 6.643 13.675 1.00 88.06 262 PHE A O 1
ATOM 2020 N N . VAL A 1 263 ? -12.599 6.554 15.893 1.00 88.19 263 VAL A N 1
ATOM 2021 C CA . VAL A 1 263 ? -11.181 6.610 16.258 1.00 88.19 263 VAL A CA 1
ATOM 2022 C C . VAL A 1 263 ? -10.836 5.370 17.062 1.00 88.19 263 VAL A C 1
ATOM 2024 O O . VAL A 1 263 ? -11.381 5.153 18.144 1.00 88.19 263 VAL A O 1
ATOM 2027 N N . PHE A 1 264 ? -9.913 4.573 16.532 1.00 87.12 264 PHE A N 1
ATOM 2028 C CA . PHE A 1 264 ? -9.406 3.372 17.186 1.00 87.12 264 PHE A CA 1
ATOM 2029 C C . PHE A 1 264 ? -7.961 3.590 17.595 1.00 87.12 264 PHE A C 1
ATOM 2031 O O . PHE A 1 264 ? -7.109 3.851 16.747 1.00 87.12 264 PHE A O 1
ATOM 2038 N N . ALA A 1 265 ? -7.676 3.475 18.887 1.00 84.75 265 ALA A N 1
ATOM 2039 C CA . ALA A 1 265 ? -6.310 3.502 19.391 1.00 84.75 265 ALA A CA 1
ATOM 2040 C C . ALA A 1 265 ? -5.784 2.074 19.549 1.00 84.75 265 ALA A C 1
ATOM 2042 O O . ALA A 1 265 ? -6.440 1.237 20.171 1.00 84.75 265 ALA A O 1
ATOM 2043 N N . MET A 1 266 ? -4.588 1.815 19.023 1.00 84.69 266 MET A N 1
ATOM 2044 C CA . MET A 1 266 ? -3.837 0.610 19.358 1.00 84.69 266 MET A CA 1
ATOM 2045 C C . MET A 1 266 ? -3.420 0.688 20.832 1.00 84.69 266 MET A C 1
ATOM 2047 O O . MET A 1 266 ? -2.913 1.719 21.275 1.00 84.69 266 MET A O 1
ATOM 2051 N N . SER A 1 267 ? -3.587 -0.392 21.588 1.00 74.69 267 SER A N 1
ATOM 2052 C CA . SER A 1 267 ? -3.051 -0.509 22.945 1.00 74.69 267 SER A CA 1
ATOM 2053 C C . SER A 1 267 ? -2.342 -1.843 23.144 1.00 74.69 267 SER A C 1
ATOM 2055 O O . SER A 1 267 ? -2.750 -2.881 22.619 1.00 74.69 267 SER A O 1
ATOM 2057 N N . GLY A 1 268 ? -1.260 -1.816 23.918 1.00 64.88 268 GLY A N 1
ATOM 2058 C CA . GLY A 1 268 ? -0.672 -3.022 24.489 1.00 64.88 268 GLY A CA 1
ATOM 2059 C C . GLY A 1 268 ? -1.437 -3.415 25.747 1.00 64.88 268 GLY A C 1
ATOM 2060 O O . GLY A 1 268 ? -1.913 -2.543 26.477 1.00 64.88 268 GLY A O 1
ATOM 2061 N N . VAL A 1 269 ? -1.543 -4.716 26.000 1.00 54.31 269 VAL A N 1
ATOM 2062 C CA . VAL A 1 269 ? -1.917 -5.220 27.323 1.00 54.31 269 VAL A CA 1
ATOM 2063 C C . VAL A 1 269 ? -0.656 -5.128 28.181 1.00 54.31 269 VAL A C 1
ATOM 2065 O O . VAL A 1 269 ? 0.205 -5.998 28.109 1.00 54.31 269 VAL A O 1
ATOM 2068 N N . ASP A 1 270 ? -0.491 -4.041 28.933 1.00 49.34 270 ASP A N 1
ATOM 2069 C CA . ASP A 1 270 ? 0.254 -4.174 30.187 1.00 49.34 270 ASP A CA 1
ATOM 2070 C C . ASP A 1 270 ? -0.718 -4.920 31.112 1.00 49.34 270 ASP A C 1
ATOM 2072 O O . ASP A 1 270 ? -1.791 -4.390 31.399 1.00 49.34 270 ASP A O 1
ATOM 2076 N N . GLU A 1 271 ? -0.397 -6.154 31.517 1.00 47.09 271 GLU A N 1
ATOM 2077 C CA . GLU A 1 271 ? -1.255 -6.980 32.394 1.00 47.09 271 GLU A CA 1
ATOM 2078 C C . GLU A 1 271 ? -1.644 -6.240 33.692 1.00 47.09 271 GLU A C 1
ATOM 2080 O O . GLU A 1 271 ? -2.700 -6.496 34.259 1.00 47.09 271 GLU A O 1
ATOM 2085 N N . ASP A 1 272 ? -0.856 -5.239 34.093 1.00 49.78 272 ASP A N 1
ATOM 2086 C CA . ASP A 1 272 ? -1.103 -4.377 35.252 1.00 49.78 272 ASP A CA 1
ATOM 2087 C C . ASP A 1 272 ? -2.196 -3.296 35.033 1.00 49.78 272 ASP A C 1
ATOM 2089 O O . ASP A 1 272 ? -2.565 -2.604 35.978 1.00 49.78 272 ASP A O 1
ATOM 2093 N N . LEU A 1 273 ? -2.712 -3.102 33.808 1.00 49.50 273 LEU A N 1
ATOM 2094 C CA . LEU A 1 273 ? -3.669 -2.028 33.462 1.00 49.50 273 LEU A CA 1
ATOM 2095 C C . LEU A 1 273 ? -5.111 -2.497 33.231 1.00 49.50 273 LEU A C 1
ATOM 2097 O O . LEU A 1 273 ? -6.003 -1.656 33.076 1.00 49.50 273 LEU A O 1
ATOM 2101 N N . GLU A 1 274 ? -5.370 -3.806 33.178 1.00 51.06 274 GLU A N 1
ATOM 2102 C CA . GLU A 1 274 ? -6.747 -4.314 33.066 1.00 51.06 274 GLU A CA 1
ATOM 2103 C C . GLU A 1 274 ? -7.603 -3.937 34.285 1.00 51.06 274 GLU A C 1
ATOM 2105 O O . GLU A 1 274 ? -8.825 -3.815 34.163 1.00 51.06 274 GLU A O 1
ATOM 2110 N N . ASP A 1 275 ? -6.965 -3.697 35.432 1.00 46.91 275 ASP A N 1
ATOM 2111 C CA . ASP A 1 275 ? -7.633 -3.298 36.668 1.00 46.91 275 ASP A CA 1
ATOM 2112 C C . ASP A 1 275 ? -7.931 -1.784 36.708 1.00 46.91 275 ASP A C 1
ATOM 2114 O O . ASP A 1 275 ? -9.039 -1.395 37.075 1.00 46.91 275 ASP A O 1
ATOM 2118 N N . GLU A 1 276 ? -7.028 -0.922 36.219 1.00 48.97 276 GLU A N 1
ATOM 2119 C CA . GLU A 1 276 ? -7.254 0.538 36.157 1.00 48.97 276 GLU A CA 1
ATOM 2120 C C . GLU A 1 276 ? -8.274 0.940 35.074 1.00 48.97 276 GLU A C 1
ATOM 2122 O O . GLU A 1 276 ? -9.057 1.878 35.248 1.00 48.97 276 GLU A O 1
ATOM 2127 N N . ALA A 1 277 ? -8.308 0.221 33.944 1.00 48.44 277 ALA A N 1
ATOM 2128 C CA . ALA A 1 277 ? -9.246 0.506 32.857 1.00 48.44 277 ALA A CA 1
ATOM 2129 C C . ALA A 1 277 ? -10.711 0.245 33.253 1.00 48.44 277 ALA A C 1
ATOM 2131 O O . ALA A 1 277 ? -11.599 0.949 32.770 1.00 48.44 277 ALA A O 1
ATOM 2132 N N . LYS A 1 278 ? -10.955 -0.726 34.144 1.00 48.03 278 LYS A N 1
ATOM 2133 C CA . LYS A 1 278 ? -12.290 -1.027 34.686 1.00 48.03 278 LYS A CA 1
ATOM 2134 C C . LYS A 1 278 ? -12.771 0.038 35.674 1.00 48.03 278 LYS A C 1
ATOM 2136 O O . LYS A 1 278 ? -13.970 0.284 35.743 1.00 48.03 278 LYS A O 1
ATOM 2141 N N . GLU A 1 279 ? -11.866 0.687 36.410 1.00 47.16 279 GLU A N 1
ATOM 2142 C CA . GLU A 1 279 ? -12.226 1.766 37.342 1.00 47.16 279 GLU A CA 1
ATOM 2143 C C . GLU A 1 279 ? -12.572 3.079 36.620 1.00 47.16 279 GLU A C 1
ATOM 2145 O O . GLU A 1 279 ? -13.525 3.755 37.003 1.00 47.16 279 GLU A O 1
ATOM 2150 N N . GLN A 1 280 ? -11.874 3.420 35.531 1.00 43.44 280 GLN A N 1
ATOM 2151 C CA . GLN A 1 280 ? -12.118 4.671 34.792 1.00 43.44 280 GLN A CA 1
ATOM 2152 C C . GLN A 1 280 ? -13.390 4.656 33.925 1.00 43.44 280 GLN A C 1
ATOM 2154 O O . GLN A 1 280 ? -13.957 5.713 33.641 1.00 43.44 280 GLN A O 1
ATOM 2159 N N . GLU A 1 281 ? -13.871 3.479 33.511 1.00 46.56 281 GLU A N 1
ATOM 2160 C CA . GLU A 1 281 ? -15.111 3.341 32.726 1.00 46.56 281 GLU A CA 1
ATOM 2161 C C . GLU A 1 281 ? -16.362 3.708 33.555 1.00 46.56 281 GLU A C 1
ATOM 2163 O O . GLU A 1 281 ? -17.361 4.153 32.999 1.00 46.56 281 GLU A O 1
ATOM 2168 N N . VAL A 1 282 ? -16.280 3.633 34.890 1.00 45.25 282 VAL A N 1
ATOM 2169 C CA . VAL A 1 282 ? -17.365 4.000 35.822 1.00 45.25 282 VAL A CA 1
ATOM 2170 C C . VAL A 1 282 ? -17.514 5.523 35.988 1.00 45.25 282 VAL A C 1
ATOM 2172 O O . VAL A 1 282 ? -18.589 6.007 36.345 1.00 45.25 282 VAL A O 1
ATOM 2175 N N . GLU A 1 283 ? -16.468 6.313 35.723 1.00 46.72 283 GLU A N 1
ATOM 2176 C CA . GLU A 1 283 ? -16.504 7.769 35.938 1.00 46.72 283 GLU A CA 1
ATOM 2177 C C . GLU A 1 283 ? -16.973 8.574 34.715 1.00 46.72 283 GLU A C 1
ATOM 2179 O O . GLU A 1 283 ? -17.557 9.646 34.884 1.00 46.72 283 GLU A O 1
ATOM 2184 N N . ARG A 1 284 ? -16.788 8.062 33.489 1.00 47.66 284 ARG A N 1
ATOM 2185 C CA . ARG A 1 284 ? -17.102 8.796 32.244 1.00 47.66 284 ARG A CA 1
ATOM 2186 C C . ARG A 1 284 ? -18.584 8.857 31.874 1.00 47.66 284 ARG A C 1
ATOM 2188 O O . ARG A 1 284 ? -18.955 9.681 31.045 1.00 47.66 284 ARG A O 1
ATOM 2195 N N . GLU A 1 285 ? -19.445 8.088 32.533 1.00 46.62 285 GLU A N 1
ATOM 2196 C CA . GLU A 1 285 ? -20.900 8.112 32.309 1.00 46.62 285 GLU A CA 1
ATOM 2197 C C . GLU A 1 285 ? -21.584 9.413 32.804 1.00 46.62 285 GLU A C 1
ATOM 2199 O O . GLU A 1 285 ? -22.808 9.533 32.763 1.00 46.62 285 GLU A O 1
ATOM 2204 N N . LYS A 1 286 ? -20.819 10.404 33.295 1.00 45.47 286 LYS A N 1
ATOM 2205 C CA . LYS A 1 286 ? -21.358 11.616 33.938 1.00 45.47 286 LYS A CA 1
ATOM 2206 C C . LYS A 1 286 ? -21.261 12.918 33.143 1.00 45.47 286 LYS A C 1
ATOM 2208 O O . LYS A 1 286 ? -22.060 13.809 33.422 1.00 45.47 286 LYS A O 1
ATOM 2213 N N . ASP A 1 287 ? -20.380 13.035 32.150 1.00 40.97 287 ASP A N 1
ATOM 2214 C CA . ASP A 1 287 ? -20.092 14.337 31.531 1.00 40.97 287 ASP A CA 1
ATOM 2215 C C . ASP A 1 287 ? -20.390 14.349 30.023 1.00 40.97 287 ASP A C 1
ATOM 2217 O O . ASP A 1 287 ? -19.604 13.902 29.191 1.00 40.97 287 ASP A O 1
ATOM 2221 N N . GLY A 1 288 ? -21.558 14.890 29.663 1.00 48.06 288 GLY A N 1
ATOM 2222 C CA . GLY A 1 288 ? -21.982 15.093 28.276 1.00 48.06 288 GLY A CA 1
ATOM 2223 C C . GLY A 1 288 ? -21.383 16.357 27.649 1.00 48.06 288 GLY A C 1
ATOM 2224 O O . GLY A 1 288 ? -21.592 17.463 28.152 1.00 48.06 288 GLY A O 1
ATOM 2225 N N . ALA A 1 289 ? -20.697 16.215 26.509 1.00 35.81 289 ALA A N 1
ATOM 2226 C CA . ALA A 1 289 ? -20.235 17.334 25.684 1.00 35.81 289 ALA A CA 1
ATOM 2227 C C . ALA A 1 289 ? -20.357 17.049 24.173 1.00 35.81 289 ALA A C 1
ATOM 2229 O O . ALA A 1 289 ? -20.247 15.917 23.713 1.00 35.81 289 ALA A O 1
ATOM 2230 N N . HIS A 1 290 ? -20.624 18.121 23.417 1.00 39.69 290 HIS A N 1
ATOM 2231 C CA . HIS A 1 290 ? -21.026 18.143 22.009 1.00 39.69 290 HIS A CA 1
ATOM 2232 C C . HIS A 1 290 ? -19.897 17.852 21.002 1.00 39.69 290 HIS A C 1
ATOM 2234 O O . HIS A 1 290 ? -18.825 18.453 21.057 1.00 39.69 290 HIS A O 1
ATOM 2240 N N . GLY A 1 291 ? -20.239 17.008 20.018 1.00 33.97 291 GLY A N 1
ATOM 2241 C CA . GLY A 1 291 ? -19.393 16.461 18.952 1.00 33.97 291 GLY A CA 1
ATOM 2242 C C . GLY A 1 291 ? -19.277 14.945 19.129 1.00 33.97 291 GLY A C 1
ATOM 2243 O O . GLY A 1 291 ? -18.515 14.501 19.980 1.00 33.97 291 GLY A O 1
ATOM 2244 N N . SER A 1 292 ? -20.060 14.136 18.399 1.00 37.47 292 SER A N 1
ATOM 2245 C CA . SER A 1 292 ? -20.082 12.685 18.645 1.00 37.47 292 SER A CA 1
ATOM 2246 C C . SER A 1 292 ? -18.877 12.001 17.993 1.00 37.47 292 SER A C 1
ATOM 2248 O O . SER A 1 292 ? -18.883 11.732 16.791 1.00 37.47 292 SER A O 1
ATOM 2250 N N . TYR A 1 293 ? -17.861 11.691 18.791 1.00 33.31 293 TYR A N 1
ATOM 2251 C CA . TYR A 1 293 ? -16.813 10.739 18.435 1.00 33.31 293 TYR A CA 1
ATOM 2252 C C . TYR A 1 293 ? -16.984 9.512 19.325 1.00 33.31 293 TYR A C 1
ATOM 2254 O O . TYR A 1 293 ? -16.964 9.631 20.547 1.00 33.31 293 TYR A O 1
ATOM 2262 N N . SER A 1 294 ? -17.150 8.334 18.731 1.00 45.00 294 SER A N 1
ATOM 2263 C CA . SER A 1 294 ? -17.087 7.066 19.461 1.00 45.00 294 SER A CA 1
ATOM 2264 C C . SER A 1 294 ? -15.634 6.597 19.484 1.00 45.00 294 SER A C 1
ATOM 2266 O O . SER A 1 294 ? -15.027 6.385 18.427 1.00 45.00 294 SER A O 1
ATOM 2268 N N . VAL A 1 295 ? -15.064 6.473 20.683 1.00 46.09 295 VAL A N 1
ATOM 2269 C CA . VAL A 1 295 ? -13.678 6.036 20.883 1.00 46.09 295 VAL A CA 1
ATOM 2270 C C . VAL A 1 295 ? -13.666 4.534 21.142 1.00 46.09 295 VAL A C 1
ATOM 2272 O O . VAL A 1 295 ? -14.118 4.078 22.188 1.00 46.09 295 VAL A O 1
ATOM 2275 N N . GLY A 1 296 ? -13.118 3.769 20.200 1.00 54.53 296 GLY A N 1
ATOM 2276 C CA . GLY A 1 296 ? -12.858 2.342 20.373 1.00 54.53 296 GLY A CA 1
ATOM 2277 C C . GLY A 1 296 ? -11.423 2.089 20.841 1.00 54.53 296 GLY A C 1
ATOM 2278 O O . GLY A 1 296 ? -10.488 2.786 20.437 1.00 54.53 296 GLY A O 1
ATOM 2279 N N . LYS A 1 297 ? -11.215 1.061 21.670 1.00 52.03 297 LYS A N 1
ATOM 2280 C CA . LYS A 1 297 ? -9.874 0.538 21.989 1.00 52.03 297 LYS A CA 1
ATOM 2281 C C . LYS A 1 297 ? -9.625 -0.733 21.181 1.00 52.03 297 LYS A C 1
ATOM 2283 O O . LYS A 1 297 ? -10.451 -1.641 21.211 1.00 52.03 297 LYS A O 1
ATOM 2288 N N . LEU A 1 298 ? -8.493 -0.803 20.477 1.00 51.28 298 LEU A N 1
ATOM 2289 C CA . LEU A 1 298 ? -8.056 -2.007 19.773 1.00 51.28 298 LEU A CA 1
ATOM 2290 C C . LEU A 1 298 ? -6.871 -2.631 20.516 1.00 51.28 298 LEU A C 1
ATOM 2292 O O . LEU A 1 298 ? -5.760 -2.096 20.509 1.00 51.28 298 LEU A O 1
ATOM 2296 N N . TRP A 1 299 ? -7.118 -3.771 21.156 1.00 46.47 299 TRP A N 1
ATOM 2297 C CA . TRP A 1 299 ? -6.119 -4.478 21.950 1.00 46.47 299 TRP A CA 1
ATOM 2298 C C . TRP A 1 299 ? -5.218 -5.340 21.065 1.00 46.47 299 TRP A C 1
ATOM 2300 O O . TRP A 1 299 ? -5.686 -6.192 20.310 1.00 46.47 299 TRP A O 1
ATOM 2310 N N . VAL A 1 300 ? -3.905 -5.155 21.185 1.00 43.25 300 VAL A N 1
ATOM 2311 C CA . VAL A 1 300 ? -2.908 -6.007 20.532 1.00 43.25 300 VAL A CA 1
ATOM 2312 C C . VAL A 1 300 ? -2.620 -7.196 21.448 1.00 43.25 300 VAL A C 1
ATOM 2314 O O . VAL A 1 300 ? -1.645 -7.192 22.193 1.00 43.25 300 VAL A O 1
ATOM 2317 N N . ASN A 1 301 ? -3.480 -8.217 21.429 1.00 31.55 301 ASN A N 1
ATOM 2318 C CA . ASN A 1 301 ? -3.130 -9.530 21.974 1.00 31.55 301 ASN A CA 1
ATOM 2319 C C . ASN A 1 301 ? -3.679 -10.674 21.103 1.00 31.55 301 ASN A C 1
ATOM 2321 O O . ASN A 1 301 ? -4.484 -10.461 20.196 1.00 31.55 301 ASN A O 1
ATOM 2325 N N . SER A 1 302 ? -3.158 -11.885 21.305 1.00 31.91 302 SER A N 1
ATOM 2326 C CA . SER A 1 302 ? -3.211 -13.037 20.381 1.00 31.91 302 SER A CA 1
ATOM 2327 C C . SER A 1 302 ? -4.600 -13.602 20.018 1.00 31.91 302 SER A C 1
ATOM 2329 O O . SER A 1 302 ? -4.681 -14.488 19.172 1.00 31.91 302 SER A O 1
ATOM 2331 N N . GLY A 1 303 ? -5.693 -13.014 20.496 1.00 32.44 303 GLY A N 1
ATOM 2332 C CA . GLY A 1 303 ? -7.010 -13.160 19.882 1.00 32.44 303 GLY A CA 1
ATOM 2333 C C . GLY A 1 303 ? -8.062 -12.353 20.625 1.00 32.44 303 GLY A C 1
ATOM 2334 O O . GLY A 1 303 ? -8.190 -12.552 21.825 1.00 32.44 303 GLY A O 1
ATOM 2335 N N . PHE A 1 304 ? -8.797 -11.469 19.934 1.00 31.45 304 PHE A N 1
ATOM 2336 C CA . PHE A 1 304 ? -10.180 -11.109 20.282 1.00 31.45 304 PHE A CA 1
ATOM 2337 C C . PHE A 1 304 ? -10.882 -10.215 19.238 1.00 31.45 304 PHE A C 1
ATOM 2339 O O . PHE A 1 304 ? -10.236 -9.566 18.418 1.00 31.45 304 PHE A O 1
ATOM 2346 N N . HIS A 1 305 ? -12.219 -10.206 19.324 1.00 34.62 305 HIS A N 1
ATOM 2347 C CA . HIS A 1 305 ? -13.198 -9.384 18.601 1.00 34.62 305 HIS A CA 1
ATOM 2348 C C . HIS A 1 305 ? -13.194 -7.910 19.048 1.00 34.62 305 HIS A C 1
ATOM 2350 O O . HIS A 1 305 ? -13.036 -7.619 20.232 1.00 34.62 305 HIS A O 1
ATOM 2356 N N . ALA A 1 306 ? -13.458 -6.990 18.112 1.00 34.94 306 ALA A N 1
ATOM 2357 C CA . ALA A 1 306 ? -13.829 -5.610 18.423 1.00 34.94 306 ALA A CA 1
ATOM 2358 C C . ALA A 1 306 ? -15.304 -5.555 18.869 1.00 34.94 306 ALA A C 1
ATOM 2360 O O . ALA A 1 306 ? -16.182 -5.964 18.112 1.00 34.94 306 ALA A O 1
ATOM 2361 N N . GLU A 1 307 ? -15.583 -5.054 20.074 1.00 34.44 307 GLU A N 1
ATOM 2362 C CA . GLU A 1 307 ? -16.942 -4.690 20.492 1.00 34.44 307 GLU A CA 1
ATOM 2363 C C . GLU A 1 307 ? -17.180 -3.207 20.197 1.00 34.44 307 GLU A C 1
ATOM 2365 O O . GLU A 1 307 ? -16.490 -2.333 20.724 1.00 34.44 307 GLU A O 1
ATOM 2370 N N . ASN A 1 308 ? -18.164 -2.930 19.342 1.00 35.69 308 ASN A N 1
ATOM 2371 C CA . ASN A 1 308 ? -18.750 -1.603 19.206 1.00 35.69 308 ASN A CA 1
ATOM 2372 C C . ASN A 1 308 ? -19.766 -1.459 20.346 1.00 35.69 308 ASN A C 1
ATOM 2374 O O . ASN A 1 308 ? -20.778 -2.162 20.351 1.00 35.69 308 ASN A O 1
ATOM 2378 N N . LYS A 1 309 ? -19.501 -0.595 21.328 1.00 36.28 309 LYS A N 1
ATOM 2379 C CA . LYS A 1 309 ? -20.552 -0.169 22.256 1.00 36.28 309 LYS A CA 1
ATOM 2380 C C . LYS A 1 309 ? -21.317 0.966 21.585 1.00 36.28 309 LYS A C 1
ATOM 2382 O O . LYS A 1 309 ? -20.792 2.063 21.409 1.00 36.28 309 LYS A O 1
ATOM 2387 N N . ASP A 1 310 ? -22.536 0.655 21.155 1.00 33.94 310 ASP A N 1
ATOM 2388 C CA . ASP A 1 310 ? -23.533 1.654 20.793 1.00 33.94 310 ASP A CA 1
ATOM 2389 C C . ASP A 1 310 ? -23.916 2.428 22.057 1.00 33.94 310 ASP A C 1
ATOM 2391 O O . ASP A 1 310 ? -24.793 2.016 22.820 1.00 33.94 310 ASP A O 1
ATOM 2395 N N . ASP A 1 311 ? -23.274 3.572 22.270 1.00 34.38 311 ASP A N 1
ATOM 2396 C CA . ASP A 1 311 ? -23.779 4.587 23.187 1.00 34.38 311 ASP A CA 1
ATOM 2397 C C . ASP A 1 311 ? -24.954 5.277 22.484 1.00 34.38 311 ASP A C 1
ATOM 2399 O O . ASP A 1 311 ? -24.823 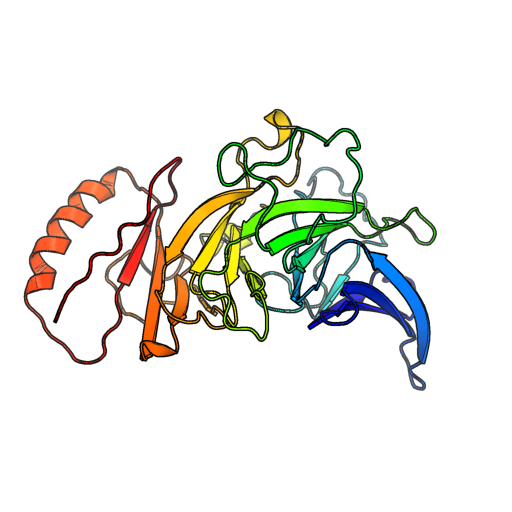6.321 21.843 1.00 34.38 311 ASP A O 1
ATOM 2403 N N . GLY A 1 312 ? -26.107 4.611 22.488 1.00 31.91 312 GLY A N 1
ATOM 2404 C CA . GLY A 1 312 ? -27.312 5.145 21.878 1.00 31.91 312 GLY A CA 1
ATOM 2405 C C . GLY A 1 312 ? -27.807 6.357 22.650 1.00 31.91 312 GLY A C 1
ATOM 2406 O O . GLY A 1 312 ? -28.270 6.154 23.761 1.00 31.91 312 GLY A O 1
ATOM 2407 N N . TRP A 1 313 ? -27.749 7.549 22.040 1.00 30.05 313 TRP A N 1
ATOM 2408 C CA . TRP A 1 313 ? -28.745 8.638 22.082 1.00 30.05 313 TRP A CA 1
ATOM 2409 C C . TRP A 1 313 ? -28.557 9.565 20.873 1.00 30.05 313 TRP A C 1
ATOM 2411 O O . TRP A 1 313 ? -27.416 10.020 20.634 1.00 30.05 313 TRP A O 1
#